Protein AF-A0A8H6G1Y8-F1 (afdb_monomer)

Foldseek 3Di:
DVVVVVVVVVVLVPPDPPLPPPDDPVSVVVVVVVVVVVVVVVVVVVVVVVVVVVVPPDDDDPVVVVVVVVVVVVVVVVVVVVVVVVVVVVVCCVPVVLQCCCPPVVVNHDPVSVSCVVVVVSVVVVVVVVVVVVVVVVVVVVVVVVVVVVVVVVVVVVVVVVVVVVVVVVVVVVVVVVCCPPPVNVVVVVVVVVVVVVVVVVVVVVLCVLLCCCVVVPPPLVPDPVSVVSNDPPPPPPD

Secondary structure (DSSP, 8-state):
-HHHHHHHHHHHHHS-TT-S-PPPHHHHHHHHHHHHHHHHHHHHHHHHHHHHGGGG-----HHHHHHHHHHHHHHHHHHHHHHHHHHHHHHHHHHHHHHHHHHH-TTSS-HHHHHHHHHHHHHHHHHHHHHHHHHHHHHHHHHHHHHHHHHHHHHHHHHHHHHHHHHHHHHHHHHHHHHHH-HHHHHHHHHHHHHHHHHHHHHHHHHHHHHHHHHHTT--TTT-HHHHHHHS-------

Mean predicted aligned error: 17.63 Å

InterPro domains:
  IPR008426 Centromere protein H, C-terminal [PF05837] (29-235)
  IPR040034 Centromere protein H [PTHR48122] (21-237)

Radius of gyration: 49.61 Å; Cα contacts (8 Å, |Δi|>4): 52; chains: 1; bounding box: 76×74×122 Å

Sequence (239 aa):
MSSSTDIAFADLASHRSGDAIPFYETEGQILELWDQLNELRLEQALLEAETTVPLMQQPLTDEEMDSQVTIAEKECLEARATYLLKQSVVEDVLIVDPVLKAVHSGLNATPTERALHPLIDRRDTLEIAHTNLSSTLQTLLKEAAMLSADSIRAMEKNRALTATLLVLAEKVQAQRDEIIMDPRFSAQLDGLRIDAATARQRWRIMKSVVAAVIAGSGVDWARDDTLRDLVLDDENEAD

Structure (mmCIF, N/CA/C/O backbone):
data_AF-A0A8H6G1Y8-F1
#
_entry.id   AF-A0A8H6G1Y8-F1
#
loop_
_atom_site.group_PDB
_atom_site.id
_atom_site.type_symbol
_atom_site.label_atom_id
_atom_site.label_alt_id
_atom_site.label_comp_id
_atom_site.label_asym_id
_atom_site.label_entity_id
_atom_site.label_seq_id
_atom_site.pdbx_PDB_ins_code
_atom_site.Cartn_x
_atom_site.Cartn_y
_atom_site.Cartn_z
_atom_site.occupancy
_atom_site.B_iso_or_equiv
_atom_site.auth_seq_id
_atom_site.auth_comp_id
_atom_site.auth_asym_id
_atom_site.auth_atom_id
_atom_site.pdbx_PDB_model_num
ATOM 1 N N . MET A 1 1 ? 4.673 -22.027 -5.097 1.00 44.53 1 MET A N 1
ATOM 2 C CA . MET A 1 1 ? 4.189 -21.943 -3.699 1.00 44.53 1 MET A CA 1
ATOM 3 C C . MET A 1 1 ? 3.096 -20.886 -3.516 1.00 44.53 1 MET A C 1
ATOM 5 O O . MET A 1 1 ? 2.290 -21.070 -2.621 1.00 44.53 1 MET A O 1
ATOM 9 N N . SER A 1 2 ? 2.981 -19.867 -4.382 1.00 45.84 2 SER A N 1
ATOM 10 C CA . SER A 1 2 ? 1.953 -18.810 -4.275 1.00 45.84 2 SER A CA 1
ATOM 11 C C . SER A 1 2 ? 0.496 -19.255 -4.481 1.00 45.84 2 SER A C 1
ATOM 13 O O . SER A 1 2 ? -0.407 -18.650 -3.925 1.00 45.84 2 SER A O 1
ATOM 15 N N . SER A 1 3 ? 0.231 -20.345 -5.211 1.00 49.91 3 SER A N 1
ATOM 16 C CA . SER A 1 3 ? -1.155 -20.763 -5.488 1.00 49.91 3 SER A CA 1
ATOM 17 C C . SER A 1 3 ? -1.889 -21.333 -4.270 1.00 49.91 3 SER A C 1
ATOM 19 O O . SER A 1 3 ? -3.111 -21.321 -4.240 1.00 49.91 3 SER A O 1
ATOM 21 N N . SER A 1 4 ? -1.170 -21.853 -3.269 1.00 47.72 4 SER A N 1
ATOM 22 C CA . SER A 1 4 ? -1.796 -22.475 -2.094 1.00 47.72 4 SER A CA 1
ATOM 23 C C . SER A 1 4 ? -2.197 -21.446 -1.034 1.00 47.72 4 SER A C 1
ATOM 25 O O . SER A 1 4 ? -3.148 -21.679 -0.295 1.00 47.72 4 SER A O 1
ATOM 27 N N . THR A 1 5 ? -1.494 -20.311 -0.968 1.00 54.28 5 THR A N 1
ATOM 28 C CA . THR A 1 5 ? -1.815 -19.190 -0.071 1.00 54.28 5 THR A CA 1
ATOM 29 C C . THR A 1 5 ? -2.967 -18.349 -0.612 1.00 54.28 5 THR A C 1
ATOM 31 O O . THR A 1 5 ? -3.812 -17.919 0.166 1.00 54.28 5 THR A O 1
ATOM 34 N N . ASP A 1 6 ? -3.060 -18.193 -1.937 1.00 54.78 6 ASP A N 1
ATOM 35 C CA . ASP A 1 6 ? -4.157 -17.455 -2.578 1.00 54.78 6 ASP A CA 1
ATOM 36 C C . ASP A 1 6 ? -5.512 -18.163 -2.413 1.00 54.78 6 ASP A C 1
ATOM 38 O O . ASP A 1 6 ? -6.528 -17.510 -2.187 1.00 54.78 6 ASP A O 1
ATOM 42 N N . ILE A 1 7 ? -5.532 -19.503 -2.452 1.00 56.12 7 ILE A N 1
ATOM 43 C CA . ILE A 1 7 ? -6.753 -20.297 -2.222 1.00 56.12 7 ILE A CA 1
ATOM 44 C C . ILE A 1 7 ? -7.188 -20.214 -0.750 1.00 56.12 7 ILE A C 1
ATOM 46 O O . ILE A 1 7 ? -8.375 -20.056 -0.482 1.00 56.12 7 ILE A O 1
ATOM 50 N N . ALA A 1 8 ? -6.245 -20.244 0.200 1.00 62.28 8 ALA A N 1
ATOM 51 C CA . ALA A 1 8 ? -6.544 -20.091 1.627 1.00 62.28 8 ALA A CA 1
ATOM 52 C C . ALA A 1 8 ? -7.075 -18.686 1.966 1.00 62.28 8 ALA A C 1
ATOM 54 O O . ALA A 1 8 ? -7.990 -18.547 2.775 1.00 62.28 8 ALA A O 1
ATOM 55 N N . PHE A 1 9 ? -6.544 -17.643 1.319 1.00 62.38 9 PHE A N 1
ATOM 56 C CA . PHE A 1 9 ? -7.019 -16.271 1.494 1.00 62.38 9 PHE A CA 1
ATOM 57 C C . PHE A 1 9 ? -8.407 -16.055 0.878 1.00 62.38 9 PHE A C 1
ATOM 59 O O . PHE A 1 9 ? -9.264 -15.431 1.499 1.00 62.38 9 PHE A O 1
ATOM 66 N N . ALA A 1 10 ? -8.658 -16.604 -0.315 1.00 65.06 10 ALA A N 1
ATOM 67 C CA . ALA A 1 10 ? -9.977 -16.562 -0.941 1.00 65.06 10 ALA A CA 1
ATOM 68 C C . ALA A 1 10 ? -11.034 -17.289 -0.094 1.00 65.06 10 ALA A C 1
ATOM 70 O O . ALA A 1 10 ? -12.153 -16.797 0.031 1.00 65.06 10 ALA A O 1
ATOM 71 N N . ASP A 1 11 ? -10.673 -18.407 0.541 1.00 65.31 11 ASP A N 1
ATOM 72 C CA . ASP A 1 11 ? -11.555 -19.151 1.444 1.00 65.31 11 ASP A CA 1
ATOM 73 C C . ASP A 1 11 ? -11.854 -18.352 2.734 1.00 65.31 11 ASP A C 1
ATOM 75 O O . ASP A 1 11 ? -13.021 -18.140 3.075 1.00 65.31 11 ASP A O 1
ATOM 79 N N . LEU A 1 12 ? -10.825 -17.754 3.358 1.00 62.12 12 LEU A N 1
ATOM 80 C CA . LEU A 1 12 ? -10.947 -16.828 4.502 1.00 62.12 12 LEU A CA 1
ATOM 81 C C . LEU A 1 12 ? -11.767 -15.567 4.182 1.00 62.12 12 LEU A C 1
ATOM 83 O O . LEU A 1 12 ? -12.474 -15.049 5.049 1.00 62.12 12 LEU A O 1
ATOM 87 N N . ALA A 1 13 ? -11.691 -15.056 2.953 1.00 61.81 13 ALA A N 1
ATOM 88 C CA . ALA A 1 13 ? -12.473 -13.910 2.491 1.00 61.81 13 ALA A CA 1
ATOM 89 C C . ALA A 1 13 ? -13.919 -14.291 2.115 1.00 61.81 13 ALA A C 1
ATOM 91 O O . ALA A 1 13 ? -14.817 -13.454 2.195 1.00 61.81 13 ALA A O 1
ATOM 92 N N . SER A 1 14 ? -14.161 -15.551 1.736 1.00 62.41 14 SER A N 1
ATOM 93 C CA . SER A 1 14 ? -15.467 -16.039 1.271 1.00 62.41 14 SER A CA 1
ATOM 94 C C . SER A 1 14 ? -16.481 -16.316 2.386 1.00 62.41 14 SER A C 1
ATOM 96 O O . SER A 1 14 ? -17.680 -16.398 2.104 1.00 62.41 14 SER A O 1
ATOM 98 N N . HIS A 1 15 ? -16.042 -16.418 3.648 1.00 56.69 15 HIS A N 1
ATOM 99 C CA . HIS A 1 15 ? -16.942 -16.531 4.799 1.00 56.69 15 HIS A CA 1
ATOM 100 C C . HIS A 1 15 ? -17.699 -15.206 4.971 1.00 56.69 15 HIS A C 1
ATOM 102 O O . HIS A 1 15 ? -17.222 -14.259 5.605 1.00 56.69 15 HIS A O 1
ATOM 108 N N . ARG A 1 16 ? -18.860 -15.136 4.308 1.00 51.03 16 ARG A N 1
ATOM 109 C CA . ARG A 1 16 ? -19.822 -14.029 4.310 1.00 51.03 16 ARG A CA 1
ATOM 110 C C . ARG A 1 16 ? -20.017 -13.503 5.731 1.00 51.03 16 ARG A C 1
ATOM 112 O O . ARG A 1 16 ? -20.077 -14.271 6.683 1.00 51.03 16 ARG A O 1
ATOM 119 N N . SER A 1 17 ? -20.241 -12.203 5.838 1.00 51.09 17 SER A N 1
ATOM 120 C CA . SER A 1 17 ? -20.704 -11.436 7.005 1.00 51.09 17 SER A CA 1
ATOM 121 C C . SER A 1 17 ? -22.024 -11.927 7.651 1.00 51.09 17 SER A C 1
ATOM 123 O O . SER A 1 17 ? -22.671 -11.178 8.372 1.00 51.09 17 SER A O 1
ATOM 125 N N . GLY A 1 18 ? -22.440 -13.171 7.390 1.00 46.91 18 GLY A N 1
ATOM 126 C CA . GLY A 1 18 ? -23.559 -13.865 8.026 1.00 46.91 18 GLY A CA 1
ATOM 127 C C . GLY A 1 18 ? -23.196 -14.607 9.319 1.00 46.91 18 GLY A C 1
ATOM 128 O O . GLY A 1 18 ? -24.112 -15.015 10.017 1.00 46.91 18 GLY A O 1
ATOM 129 N N . ASP A 1 19 ? -21.908 -14.716 9.668 1.00 49.69 19 ASP A N 1
ATOM 130 C CA . ASP A 1 19 ? -21.441 -15.136 11.008 1.00 49.69 19 ASP A CA 1
ATOM 131 C C . ASP A 1 19 ? -21.348 -13.946 11.985 1.00 49.69 19 ASP A C 1
ATOM 133 O O . ASP A 1 19 ? -20.648 -13.994 12.998 1.00 49.69 19 ASP A O 1
ATOM 137 N N . ALA A 1 20 ? -22.035 -12.839 11.680 1.00 56.59 20 ALA A N 1
ATOM 138 C CA . ALA A 1 20 ? -22.295 -11.812 12.675 1.00 56.59 20 ALA A CA 1
ATOM 139 C C . ALA A 1 20 ? -23.052 -12.486 13.817 1.00 56.59 20 ALA A C 1
ATOM 141 O O . ALA A 1 20 ? -24.130 -13.033 13.586 1.00 56.59 20 ALA A O 1
ATOM 142 N N . ILE A 1 21 ? -22.472 -12.485 15.019 1.00 61.06 21 ILE A N 1
ATOM 143 C CA . ILE A 1 21 ? -23.158 -12.944 16.225 1.00 61.06 21 ILE A CA 1
ATOM 144 C C . ILE A 1 21 ? -24.488 -12.183 16.249 1.00 61.06 21 ILE A C 1
ATOM 146 O O . ILE A 1 21 ? -24.459 -10.953 16.347 1.00 61.06 21 ILE A O 1
ATOM 150 N N . PRO A 1 22 ? -25.636 -12.853 16.047 1.00 67.19 22 PRO A N 1
ATOM 151 C CA . PRO A 1 22 ? -26.900 -12.150 16.019 1.00 67.19 22 PRO A CA 1
ATOM 152 C C . PRO A 1 22 ? -27.101 -11.582 17.417 1.00 67.19 22 PRO A C 1
ATOM 154 O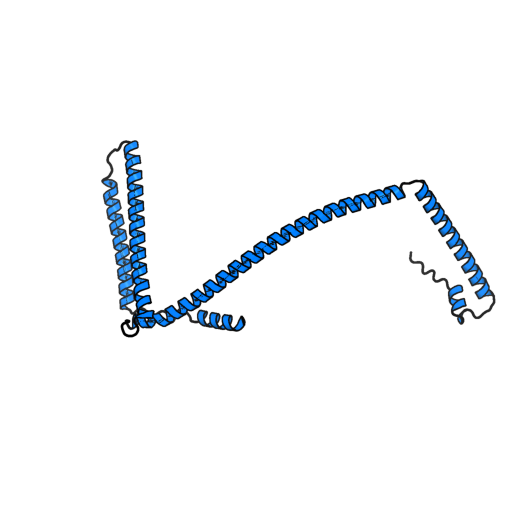 O . PRO A 1 22 ? -27.163 -12.343 18.385 1.00 67.19 22 PRO A O 1
ATOM 157 N N . PHE A 1 23 ? -27.147 -10.253 17.515 1.00 63.56 23 PHE A N 1
ATOM 158 C CA . PHE A 1 23 ? -27.472 -9.591 18.768 1.00 63.56 23 PHE A CA 1
ATOM 159 C C . PHE A 1 23 ? -28.789 -10.153 19.276 1.00 63.56 23 PHE A C 1
ATOM 161 O O . PHE A 1 23 ? -29.754 -10.316 18.518 1.00 63.56 23 PHE A O 1
ATOM 168 N N . TYR A 1 24 ? -28.828 -10.468 20.562 1.00 79.88 24 TYR A N 1
ATOM 169 C CA . TYR A 1 24 ? -30.090 -10.831 21.175 1.00 79.88 24 TYR A CA 1
ATOM 170 C C . TYR A 1 24 ? -31.024 -9.608 21.152 1.00 79.88 24 TYR A C 1
ATOM 172 O O . TYR A 1 24 ? -30.571 -8.464 21.179 1.00 79.88 24 TYR A O 1
ATOM 180 N N . GLU A 1 25 ? -32.340 -9.822 21.096 1.00 83.44 25 GLU A N 1
ATOM 181 C CA . GLU A 1 25 ? -33.322 -8.736 20.941 1.00 83.44 25 GLU A CA 1
ATOM 182 C C . GLU A 1 25 ? -33.176 -7.655 22.029 1.00 83.44 25 GLU A C 1
ATOM 184 O O . GLU A 1 25 ? -33.337 -6.466 21.760 1.00 83.44 25 GLU A O 1
ATOM 189 N N . THR A 1 26 ? -32.763 -8.041 23.241 1.00 85.88 26 THR A N 1
ATOM 190 C CA . THR A 1 26 ? -32.499 -7.078 24.318 1.00 85.88 26 THR A CA 1
ATOM 191 C C . THR A 1 26 ? -31.197 -6.303 24.132 1.00 85.88 26 THR A C 1
ATOM 193 O O . THR A 1 26 ? -31.114 -5.171 24.586 1.00 85.88 26 THR A O 1
ATOM 196 N N . GLU A 1 27 ? -30.172 -6.876 23.497 1.00 83.19 27 GLU A N 1
ATOM 197 C CA . GLU A 1 27 ? -28.923 -6.157 23.200 1.00 83.19 27 GLU A CA 1
ATOM 198 C C . GLU A 1 27 ? -29.177 -5.061 22.164 1.00 83.19 27 GLU A C 1
ATOM 200 O O . GLU A 1 27 ? -28.715 -3.937 22.343 1.00 83.19 27 GLU A O 1
ATOM 205 N N . GLY A 1 28 ? -29.997 -5.352 21.148 1.00 85.50 28 GLY A N 1
ATOM 206 C CA . GLY A 1 28 ? -30.456 -4.345 20.190 1.00 85.50 28 GLY A CA 1
ATOM 207 C C . GLY A 1 28 ? -31.200 -3.193 20.871 1.00 85.50 28 GLY A C 1
ATOM 208 O O . GLY A 1 28 ? -30.886 -2.032 20.627 1.00 85.50 28 GLY A O 1
ATOM 209 N N . GLN A 1 29 ? -32.114 -3.506 21.795 1.00 92.31 29 GLN A N 1
ATOM 210 C CA . GLN A 1 29 ? -32.829 -2.489 22.578 1.00 92.31 29 GLN A CA 1
ATOM 211 C C . GLN A 1 29 ? -31.893 -1.659 23.471 1.00 92.31 29 GLN A C 1
ATOM 213 O O . GLN A 1 29 ? -32.087 -0.456 23.613 1.00 92.31 29 GLN A O 1
ATOM 218 N N . ILE A 1 30 ? -30.872 -2.275 24.077 1.00 91.75 30 ILE A N 1
ATOM 219 C CA . ILE A 1 30 ? -29.886 -1.557 24.900 1.00 91.75 30 ILE A CA 1
ATOM 220 C C . ILE A 1 30 ? -29.086 -0.567 24.050 1.00 91.75 30 ILE A C 1
ATOM 222 O O . ILE A 1 30 ? -28.844 0.552 24.500 1.00 91.75 30 ILE A O 1
ATOM 226 N N . LEU A 1 31 ? -28.690 -0.958 22.837 1.00 87.81 31 LEU A N 1
ATOM 227 C CA . LEU A 1 31 ? -27.970 -0.080 21.915 1.00 87.81 31 LEU A CA 1
ATOM 228 C C . LEU A 1 31 ? -28.845 1.088 21.454 1.00 87.81 31 LEU A C 1
ATOM 230 O O . LEU A 1 31 ? -28.404 2.230 21.511 1.00 87.81 31 LEU A O 1
ATOM 234 N N . GLU A 1 32 ? -30.105 0.827 21.108 1.00 93.62 32 GLU A N 1
ATOM 235 C CA . GLU A 1 32 ? -31.050 1.882 20.730 1.00 93.62 32 GLU A CA 1
ATOM 236 C C . GLU A 1 32 ? -31.284 2.879 21.879 1.00 93.62 32 GLU A C 1
ATOM 238 O O . GLU A 1 32 ? -31.265 4.092 21.675 1.00 93.62 32 GLU A O 1
ATOM 243 N N . LEU A 1 33 ? -31.430 2.388 23.115 1.00 94.94 33 LEU A N 1
ATOM 244 C CA . LEU A 1 33 ? -31.527 3.245 24.300 1.00 94.94 33 LEU A CA 1
ATOM 245 C C . LEU A 1 33 ? -30.242 4.044 24.551 1.00 94.94 33 LEU A C 1
ATOM 247 O O . LEU A 1 33 ? -30.311 5.172 25.036 1.00 94.94 33 LEU A O 1
ATOM 251 N N . TRP A 1 34 ? -29.072 3.478 24.249 1.00 91.00 34 TRP A N 1
ATOM 252 C CA . TRP A 1 34 ? -27.792 4.177 24.369 1.00 91.00 34 TRP A CA 1
ATOM 253 C C . TRP A 1 34 ? -27.667 5.308 23.341 1.00 91.00 34 TRP A C 1
ATOM 255 O O . TRP A 1 34 ? -27.254 6.410 23.708 1.00 91.00 34 TRP A O 1
ATOM 265 N N . ASP A 1 35 ? -28.095 5.072 22.099 1.00 91.81 35 ASP A N 1
ATOM 266 C CA . ASP A 1 35 ? -28.144 6.091 21.046 1.00 91.81 35 ASP A CA 1
ATOM 267 C C . ASP A 1 35 ? -29.089 7.236 21.433 1.00 91.81 35 ASP A C 1
ATOM 269 O O . ASP A 1 35 ? -28.680 8.399 21.438 1.00 91.81 35 ASP A O 1
ATOM 273 N N . GLN A 1 36 ? -30.310 6.909 21.875 1.00 95.62 36 GLN A N 1
ATOM 274 C CA . GLN A 1 36 ? -31.282 7.895 22.368 1.00 95.62 36 GLN A CA 1
ATOM 275 C C . GLN A 1 36 ? -30.733 8.702 23.552 1.00 95.62 36 GLN A C 1
ATOM 277 O O . GLN A 1 36 ? -30.922 9.913 23.648 1.00 95.62 36 GLN A O 1
ATOM 282 N N . LEU A 1 37 ? -30.025 8.048 24.472 1.00 95.06 37 LEU A N 1
ATOM 283 C CA . LEU A 1 37 ? -29.442 8.710 25.633 1.00 95.06 37 LEU A CA 1
ATOM 284 C C . LEU A 1 37 ? -28.315 9.673 25.238 1.00 95.06 37 LEU A C 1
ATOM 286 O O . LEU A 1 37 ? -28.169 10.734 25.851 1.00 95.06 37 LEU A O 1
ATOM 290 N N . ASN A 1 38 ? -27.520 9.331 24.227 1.00 86.25 38 ASN A N 1
ATOM 291 C CA . ASN A 1 38 ? -26.501 10.232 23.699 1.00 86.25 38 ASN A CA 1
ATOM 292 C C . ASN A 1 38 ? -27.104 11.416 22.944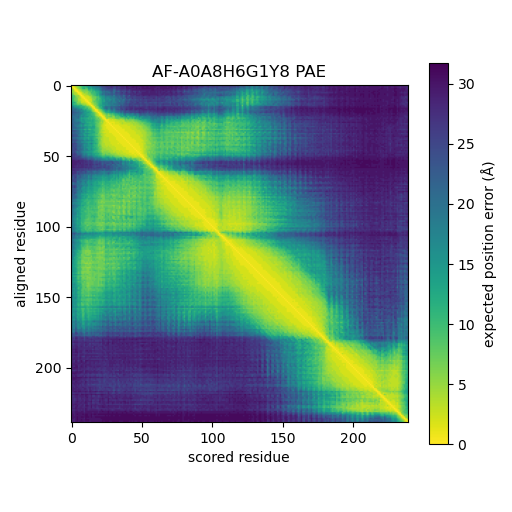 1.00 86.25 38 ASN A C 1
ATOM 294 O O . ASN A 1 38 ? -26.603 12.530 23.096 1.00 86.25 38 ASN A O 1
ATOM 298 N N . GLU A 1 39 ? -28.184 11.203 22.195 1.00 92.69 39 GLU A N 1
ATOM 299 C CA . GLU A 1 39 ? -28.934 12.279 21.544 1.00 92.69 39 GLU A CA 1
ATOM 300 C C . GLU A 1 39 ? -29.494 13.261 22.581 1.00 92.69 39 GLU A C 1
ATOM 302 O O . GLU A 1 39 ? -29.217 14.456 22.508 1.00 92.69 39 GLU A O 1
ATOM 307 N N . LEU A 1 40 ? -30.142 12.763 23.637 1.00 95.06 40 LEU A N 1
ATOM 308 C CA . LEU A 1 40 ? -30.641 13.603 24.733 1.00 95.06 40 LEU A CA 1
ATOM 309 C C . LEU A 1 40 ? -29.524 14.378 25.447 1.00 95.06 40 LEU A C 1
ATOM 311 O O . LEU A 1 40 ? -29.709 15.532 25.831 1.00 95.06 40 LEU A O 1
ATOM 315 N N . ARG A 1 41 ? -28.344 13.771 25.628 1.00 91.81 41 ARG A N 1
ATOM 316 C CA . ARG A 1 41 ? -27.176 14.473 26.189 1.00 91.81 41 ARG A CA 1
ATOM 317 C C . ARG A 1 41 ? -26.688 15.593 25.276 1.00 91.81 41 ARG A C 1
ATOM 319 O O . ARG A 1 41 ? -26.275 16.636 25.781 1.00 91.81 41 ARG A O 1
ATOM 326 N N . LEU A 1 42 ? -26.719 15.384 23.961 1.00 88.44 42 LEU A N 1
ATOM 327 C CA . LEU A 1 42 ? -26.373 16.413 22.986 1.00 88.44 42 LEU A CA 1
ATOM 328 C C . LEU A 1 42 ? -27.389 17.559 23.024 1.00 88.44 42 LEU A C 1
ATOM 330 O O . LEU A 1 42 ? -26.987 18.718 23.083 1.00 88.44 42 LEU A O 1
ATOM 334 N N . GLU A 1 43 ? -28.685 17.246 23.049 1.00 91.81 43 GLU A N 1
ATOM 335 C CA . GLU A 1 43 ? -29.753 18.243 23.171 1.00 91.81 43 GLU A CA 1
ATOM 336 C C . GLU A 1 43 ? -29.614 19.065 24.455 1.00 91.81 43 GLU A C 1
ATOM 338 O O . GLU A 1 43 ? -29.681 20.294 24.416 1.00 91.81 43 GLU A O 1
ATOM 343 N N . GLN A 1 44 ? -29.348 18.409 25.588 1.00 92.69 44 GLN A N 1
ATOM 344 C CA . GLN A 1 44 ? -29.107 19.097 26.852 1.00 92.69 44 GLN A CA 1
ATOM 345 C C . GLN A 1 44 ? -27.899 20.039 26.755 1.00 92.69 44 GLN A C 1
ATOM 347 O O . GLN A 1 44 ? -27.999 21.198 27.154 1.00 92.69 44 GLN A O 1
ATOM 352 N N . ALA A 1 45 ? -26.782 19.575 26.189 1.00 85.88 45 ALA A N 1
ATOM 353 C CA . ALA A 1 45 ? -25.590 20.400 26.016 1.00 85.88 45 ALA A CA 1
ATOM 354 C C . ALA A 1 45 ? -25.842 21.610 25.096 1.00 85.88 45 ALA A C 1
ATOM 356 O O . ALA A 1 45 ? -25.331 22.699 25.355 1.00 85.88 45 ALA A O 1
ATOM 357 N N . LEU A 1 46 ? -26.655 21.449 24.046 1.00 87.12 46 LEU A N 1
ATOM 358 C CA . LEU A 1 46 ? -27.053 22.548 23.162 1.00 87.12 46 LEU A CA 1
ATOM 359 C C . LEU A 1 46 ? -27.930 23.579 23.884 1.00 87.12 46 LEU A C 1
ATOM 361 O O . LEU A 1 46 ? -27.690 24.776 23.743 1.00 87.12 46 LEU A O 1
ATOM 365 N N . LEU A 1 47 ? -28.894 23.138 24.698 1.00 88.12 47 LEU A N 1
ATOM 366 C CA . LEU A 1 47 ? -29.735 24.031 25.504 1.00 88.12 47 LEU A CA 1
ATOM 367 C C . LEU A 1 47 ? -28.926 24.769 26.584 1.00 88.12 47 LEU A C 1
ATOM 369 O O . LEU A 1 47 ? -29.150 25.954 26.842 1.00 88.12 47 LEU A O 1
ATOM 373 N N . GLU A 1 48 ? -27.956 24.099 27.207 1.00 87.31 48 GLU A N 1
ATOM 374 C CA . GLU A 1 48 ? -27.017 24.720 28.149 1.00 87.31 48 GLU A CA 1
ATOM 375 C C . GLU A 1 48 ? -26.136 25.771 27.451 1.00 87.31 48 GLU A C 1
ATOM 377 O O . GLU A 1 48 ? -25.928 26.865 27.979 1.00 87.31 48 GLU A O 1
ATOM 382 N N . ALA A 1 49 ? -25.681 25.507 26.224 1.00 81.12 49 ALA A N 1
ATOM 383 C CA . ALA A 1 49 ? -24.957 26.492 25.424 1.00 81.12 49 ALA A CA 1
ATOM 384 C C . ALA A 1 49 ? -25.849 27.691 25.045 1.00 81.12 49 ALA A C 1
ATOM 386 O O . ALA A 1 49 ? -25.456 28.844 25.215 1.00 81.12 49 ALA A O 1
ATOM 387 N N . G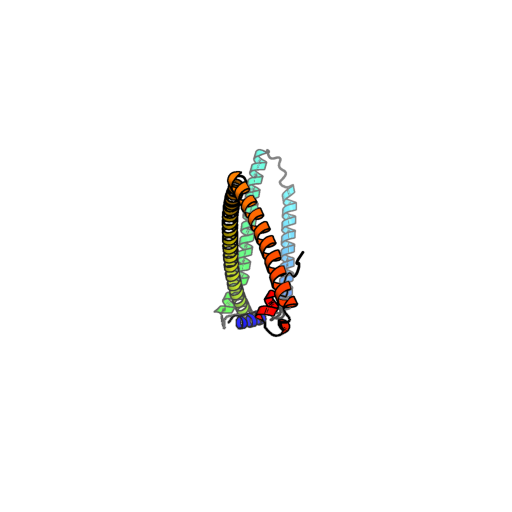LU A 1 50 ? -27.081 27.448 24.592 1.00 81.75 50 GLU A N 1
ATOM 388 C CA . GLU A 1 50 ? -28.019 28.507 24.200 1.00 81.75 50 GLU A CA 1
ATOM 389 C C . GLU A 1 50 ? -28.427 29.398 25.384 1.00 81.75 50 GLU A C 1
ATOM 391 O O . GLU A 1 50 ? -28.594 30.606 25.226 1.00 81.75 50 GLU A O 1
ATOM 396 N N . THR A 1 51 ? -28.537 28.833 26.588 1.00 79.19 51 THR A N 1
ATOM 397 C CA . THR A 1 51 ? -28.868 29.581 27.814 1.00 79.19 51 THR A CA 1
ATOM 398 C C . THR A 1 51 ? -27.681 30.354 28.401 1.00 79.19 51 THR A C 1
ATOM 400 O O . THR A 1 51 ? -27.889 31.379 29.053 1.00 79.19 51 THR A O 1
ATOM 403 N N . THR A 1 52 ? -26.440 29.926 28.149 1.00 70.06 52 THR A N 1
ATOM 404 C CA . THR A 1 52 ? -25.223 30.589 28.655 1.00 70.06 52 THR A CA 1
ATOM 405 C C . THR A 1 52 ? -24.746 31.747 27.772 1.00 70.06 52 THR A C 1
ATOM 407 O O . THR A 1 52 ? -24.338 32.781 28.305 1.00 70.06 52 THR A O 1
ATOM 410 N N . VAL A 1 53 ? -24.880 31.649 26.444 1.00 64.31 53 VAL A N 1
ATOM 411 C CA . VAL A 1 53 ? -24.530 32.714 25.475 1.00 64.31 53 VAL A CA 1
ATOM 412 C C . VAL A 1 53 ? -25.156 34.092 25.785 1.00 64.31 53 VAL A C 1
ATOM 414 O O . VAL A 1 53 ? -24.430 35.090 25.754 1.00 64.31 53 VAL A O 1
ATOM 417 N N . PRO A 1 54 ? -26.456 34.224 26.121 1.00 58.94 54 PRO A N 1
ATOM 418 C CA . PRO A 1 54 ? -27.052 35.524 26.437 1.00 58.94 54 PRO A CA 1
ATOM 419 C C . PRO A 1 54 ? -26.621 36.087 27.803 1.00 58.94 54 PRO A C 1
ATOM 421 O O . PRO A 1 54 ? -26.777 37.285 28.031 1.00 58.94 54 PRO A O 1
ATOM 424 N N . LEU A 1 55 ? -26.051 35.275 28.705 1.00 56.38 55 LEU A N 1
ATOM 425 C CA . LEU A 1 55 ? -25.595 35.724 30.028 1.00 56.38 55 LEU A CA 1
ATOM 426 C C . LEU A 1 55 ? -24.200 36.382 30.004 1.00 56.38 55 LEU A C 1
ATOM 428 O O . LEU A 1 55 ? -23.833 37.060 30.963 1.00 56.38 55 LEU A O 1
ATOM 432 N N . MET A 1 56 ? -23.430 36.201 28.923 1.00 58.94 56 MET A N 1
ATOM 433 C CA . MET A 1 56 ? -22.043 36.683 28.786 1.00 58.94 56 MET A CA 1
ATOM 434 C C . MET A 1 56 ? -21.917 38.064 28.113 1.00 58.94 56 MET A C 1
ATOM 436 O O . MET A 1 56 ? -20.811 38.524 27.844 1.00 58.94 56 MET A O 1
ATOM 440 N N . GLN A 1 57 ? -23.029 38.762 27.860 1.00 58.91 57 GLN A N 1
ATOM 441 C CA . GLN A 1 57 ? -23.043 40.102 27.257 1.00 58.91 57 GLN A CA 1
ATOM 442 C C . GLN A 1 57 ? -22.681 41.196 28.281 1.00 58.91 57 GLN A C 1
ATOM 444 O O . GLN A 1 57 ? -23.505 42.039 28.635 1.00 58.91 57 GLN A O 1
ATOM 449 N N . GLN A 1 58 ? -21.443 41.193 28.778 1.00 63.03 58 GLN A N 1
ATOM 450 C CA . GLN A 1 58 ? -20.852 42.365 29.429 1.00 63.03 58 GLN A CA 1
ATOM 451 C C . GLN A 1 58 ? -19.988 43.126 28.410 1.00 63.03 58 GLN A C 1
ATOM 453 O O . GLN A 1 58 ? -19.259 42.488 27.651 1.00 63.03 58 GLN A O 1
ATOM 458 N N . PRO A 1 59 ? -20.059 44.470 28.348 1.00 60.62 59 PRO A N 1
ATOM 459 C CA . PRO A 1 59 ? -19.214 45.250 27.451 1.00 60.62 59 PRO A CA 1
ATOM 460 C C . PRO A 1 59 ? -17.765 45.215 27.959 1.00 60.62 59 PRO A C 1
ATOM 462 O O . PRO A 1 59 ? -17.398 45.972 28.855 1.00 60.62 59 PRO A O 1
ATOM 465 N N . LEU A 1 60 ? -16.970 44.300 27.409 1.00 66.38 60 LEU A N 1
ATOM 466 C CA . LEU A 1 60 ? -15.527 44.199 27.622 1.00 66.38 60 LEU A CA 1
ATOM 467 C C . LEU A 1 60 ? -14.786 45.128 26.658 1.00 66.38 60 LEU A C 1
ATOM 469 O O . LEU A 1 60 ? -15.273 45.429 25.567 1.00 66.38 60 LEU A O 1
ATOM 473 N N . THR A 1 61 ? -13.602 45.575 27.064 1.00 76.62 61 THR A N 1
ATOM 474 C CA . THR A 1 61 ? -12.679 46.318 26.196 1.00 76.62 61 THR A CA 1
ATOM 475 C C . THR A 1 61 ? -12.085 45.373 25.136 1.00 76.62 61 THR A C 1
ATOM 477 O O . THR A 1 61 ? -11.903 44.195 25.431 1.00 76.62 61 THR A O 1
ATOM 480 N N . ASP A 1 62 ? -11.741 45.852 23.932 1.00 76.75 62 ASP A N 1
ATOM 481 C CA . ASP A 1 62 ? -11.243 44.994 22.830 1.00 76.75 62 ASP A CA 1
ATOM 482 C C . ASP A 1 62 ? -10.037 44.113 23.240 1.00 76.75 62 ASP A C 1
ATOM 484 O O . ASP A 1 62 ? -9.986 42.932 22.909 1.00 76.75 62 ASP A O 1
ATOM 488 N N . GLU A 1 63 ? -9.108 44.638 24.050 1.00 79.12 63 GLU A N 1
ATOM 489 C CA . GLU A 1 63 ? -7.958 43.868 24.567 1.00 79.12 63 GLU A CA 1
ATOM 490 C C . GLU A 1 63 ? -8.362 42.776 25.577 1.00 79.12 63 GLU A C 1
ATOM 492 O O . GLU A 1 63 ? -7.768 41.696 25.624 1.00 79.12 63 GLU A O 1
ATOM 497 N N . GLU A 1 64 ? -9.388 43.032 26.391 1.00 79.94 64 GLU A N 1
ATOM 498 C CA . GLU A 1 64 ? -9.909 42.061 27.358 1.00 79.94 64 GLU A CA 1
ATOM 499 C C . GLU A 1 64 ? -10.715 40.971 26.643 1.00 79.94 64 GLU A C 1
ATOM 501 O O . GLU A 1 64 ? -10.616 39.801 27.016 1.00 79.94 64 GLU A O 1
ATOM 506 N N . MET A 1 65 ? -11.437 41.337 25.579 1.00 78.31 65 MET A N 1
ATOM 507 C CA . MET A 1 65 ? -12.147 40.419 24.690 1.00 78.31 65 MET A CA 1
ATOM 508 C C . MET A 1 65 ? -11.177 39.433 24.033 1.00 78.31 65 MET A C 1
ATOM 510 O O . MET A 1 65 ? -11.366 38.225 24.161 1.00 78.31 65 MET A O 1
ATOM 514 N N . ASP A 1 66 ? -10.098 39.922 23.417 1.00 84.44 66 ASP A N 1
ATOM 515 C CA . ASP A 1 66 ? -9.086 39.065 22.787 1.00 84.44 66 ASP A CA 1
ATOM 516 C C . ASP A 1 66 ? -8.443 38.113 23.808 1.00 84.44 66 ASP A C 1
ATOM 518 O O . ASP A 1 66 ? -8.265 36.919 23.549 1.00 84.44 66 ASP A O 1
ATOM 522 N N . SER A 1 67 ? -8.155 38.605 25.019 1.00 84.94 67 SER A N 1
ATOM 523 C CA . SER A 1 67 ? -7.610 37.764 26.086 1.00 84.94 67 SER A CA 1
ATOM 524 C C . SER A 1 67 ? -8.580 36.649 26.506 1.00 84.94 67 SER A C 1
ATOM 526 O O . SER A 1 67 ? -8.163 35.496 26.628 1.00 84.94 67 SER A O 1
ATOM 528 N N . GLN A 1 68 ? -9.877 36.945 26.644 1.00 83.81 68 GLN A N 1
ATOM 529 C CA . GLN A 1 68 ? -10.893 35.957 27.012 1.00 83.81 68 GLN A CA 1
ATOM 530 C C . GLN A 1 68 ? -11.164 34.957 25.890 1.00 83.81 68 GLN A C 1
ATOM 532 O O . GLN A 1 68 ? -11.318 33.772 26.176 1.00 83.81 68 GLN A O 1
ATOM 537 N N . VAL A 1 69 ? -11.141 35.388 24.625 1.00 85.69 69 VAL A N 1
ATOM 538 C CA . VAL A 1 69 ? -11.250 34.486 23.469 1.00 85.69 69 VAL A CA 1
ATOM 539 C C . VAL A 1 69 ? -10.091 33.493 23.463 1.00 85.69 69 VAL A C 1
ATOM 541 O O . VAL A 1 69 ? -10.327 32.293 23.371 1.00 85.69 69 VAL A O 1
ATOM 544 N N . THR A 1 70 ? -8.848 33.945 23.666 1.00 88.69 70 THR A N 1
ATOM 545 C CA . THR A 1 70 ? -7.695 33.021 23.694 1.00 88.69 70 THR A CA 1
ATOM 546 C C . THR A 1 70 ? -7.734 32.033 24.864 1.00 88.69 70 THR A C 1
ATOM 548 O O . THR A 1 70 ? -7.199 30.928 24.754 1.00 88.69 70 THR A O 1
ATOM 551 N N . ILE A 1 71 ? -8.341 32.410 25.994 1.00 90.56 71 ILE A N 1
ATOM 552 C CA . ILE A 1 71 ? -8.540 31.522 27.148 1.00 90.56 71 ILE A CA 1
ATOM 553 C C . ILE A 1 71 ? -9.652 30.516 26.841 1.00 90.56 71 ILE A C 1
ATOM 555 O O . ILE A 1 71 ? -9.428 29.316 26.977 1.00 90.56 71 ILE A O 1
ATOM 559 N N . ALA A 1 72 ? -10.797 30.979 26.340 1.00 87.81 72 ALA A N 1
ATOM 560 C CA . ALA A 1 72 ? -11.922 30.128 25.966 1.00 87.81 72 ALA A CA 1
ATOM 561 C C . ALA A 1 72 ? -11.556 29.133 24.853 1.00 87.81 72 ALA A C 1
ATOM 563 O O . ALA A 1 72 ? -11.964 27.975 24.896 1.00 87.81 72 ALA A O 1
ATOM 564 N N . GLU A 1 73 ? -10.739 29.540 23.876 1.00 87.25 73 GLU A N 1
ATOM 565 C CA . GLU A 1 73 ? -10.205 28.645 22.847 1.00 87.25 73 GLU A CA 1
ATOM 566 C C . GLU A 1 73 ? -9.351 27.531 23.456 1.00 87.25 73 GLU A C 1
ATOM 568 O O . GLU A 1 73 ? -9.512 26.363 23.097 1.00 87.25 73 GLU A O 1
ATOM 573 N N . LYS A 1 74 ? -8.466 27.864 24.402 1.00 90.62 74 LYS A N 1
ATOM 574 C CA . LYS A 1 74 ? -7.641 26.868 25.100 1.00 90.62 74 LYS A CA 1
ATOM 575 C C . LYS A 1 74 ? -8.495 25.921 25.931 1.00 90.62 74 LYS A C 1
ATOM 577 O O . LYS A 1 74 ? -8.335 24.713 25.800 1.00 90.62 74 LYS A O 1
ATOM 582 N N . GLU A 1 75 ? -9.431 26.447 26.714 1.00 90.56 75 GLU A N 1
ATOM 583 C CA . GLU A 1 75 ? -10.348 25.643 27.5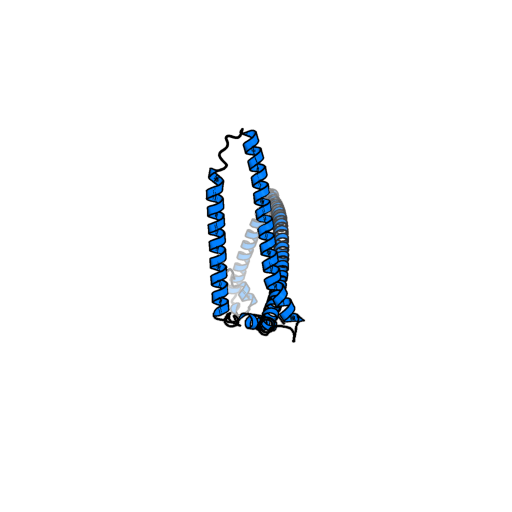27 1.00 90.56 75 GLU A CA 1
ATOM 584 C C . GLU A 1 75 ? -11.218 24.722 26.657 1.00 90.56 75 GLU A C 1
ATOM 586 O O . GLU A 1 75 ? -11.391 23.547 26.975 1.00 90.56 75 GLU A O 1
ATOM 591 N N . CYS A 1 76 ? -11.700 25.207 25.509 1.00 90.06 76 CYS A N 1
ATOM 592 C CA . CYS A 1 76 ? -12.444 24.405 24.538 1.00 90.06 76 CYS A CA 1
ATOM 593 C C . CYS A 1 76 ? -11.581 23.282 23.943 1.00 90.06 76 CYS A C 1
ATOM 595 O O . CYS A 1 76 ? -12.019 22.130 23.858 1.00 90.06 76 CYS A O 1
ATOM 597 N N . LEU A 1 77 ? -10.336 23.582 23.561 1.00 92.88 77 LEU A N 1
ATOM 598 C CA . LEU A 1 77 ? -9.401 22.578 23.054 1.00 92.88 77 LEU A CA 1
ATOM 599 C C . LEU A 1 77 ? -9.046 21.536 24.122 1.00 92.88 77 LEU A C 1
ATOM 601 O O . LEU A 1 77 ? -9.001 20.345 23.810 1.00 92.88 77 LEU A O 1
ATOM 605 N N . GLU A 1 78 ? -8.848 21.948 25.374 1.00 93.75 78 GLU A N 1
ATOM 606 C CA . GLU A 1 78 ? -8.608 21.050 26.509 1.00 93.75 78 GLU A CA 1
ATOM 607 C C . GLU A 1 78 ? -9.828 20.165 26.800 1.00 93.75 78 GLU A C 1
ATOM 609 O O . GLU A 1 78 ? -9.700 18.945 26.944 1.00 93.75 78 GLU A O 1
ATOM 614 N N . ALA A 1 79 ? -11.034 20.735 26.810 1.00 90.88 79 ALA A N 1
ATOM 615 C CA . ALA A 1 79 ? -12.277 19.987 26.968 1.00 90.88 79 ALA A CA 1
ATOM 616 C C . ALA A 1 79 ? -12.468 18.967 25.833 1.00 90.88 79 ALA A C 1
ATOM 618 O O . ALA A 1 79 ? -12.786 17.802 26.079 1.00 90.88 79 ALA A O 1
ATOM 619 N N . ARG A 1 80 ? -12.189 19.358 24.584 1.00 92.25 80 ARG A N 1
ATOM 620 C CA . ARG A 1 80 ? -12.251 18.455 23.429 1.00 92.25 80 ARG A CA 1
ATOM 621 C C . ARG A 1 80 ? -11.225 17.331 23.533 1.00 92.25 80 ARG A C 1
ATOM 623 O O . ARG A 1 80 ? -11.568 16.173 23.304 1.00 92.25 80 ARG A O 1
ATOM 630 N N . ALA A 1 81 ? -9.980 17.650 23.877 1.00 93.19 81 ALA A N 1
ATOM 631 C CA . ALA A 1 81 ? -8.928 16.653 24.032 1.00 93.19 81 ALA A CA 1
ATOM 632 C C . ALA A 1 81 ? -9.262 15.656 25.152 1.00 93.19 81 ALA A C 1
ATOM 634 O O . ALA A 1 81 ? -9.136 14.448 24.961 1.00 93.19 81 ALA A O 1
ATOM 635 N N . THR A 1 82 ? -9.747 16.141 26.300 1.00 93.38 82 THR A N 1
ATOM 636 C CA . THR A 1 82 ? -10.138 15.278 27.425 1.00 93.38 82 THR A CA 1
ATOM 637 C C . THR A 1 82 ? -11.358 14.418 27.109 1.00 93.38 82 THR A C 1
ATOM 639 O O . THR A 1 82 ? -11.392 13.258 27.518 1.00 93.38 82 THR A O 1
ATOM 642 N N . TYR A 1 83 ? -12.335 14.935 26.360 1.00 89.75 83 TYR A N 1
ATOM 643 C CA . TYR A 1 83 ? -13.476 14.155 25.885 1.00 89.75 83 TYR A CA 1
ATOM 644 C C . TYR A 1 83 ? -13.038 13.028 24.944 1.00 89.75 83 TYR A C 1
ATOM 646 O O . TYR A 1 83 ? -13.370 11.870 25.191 1.00 89.75 83 TYR A O 1
ATOM 654 N N . LEU A 1 84 ? -12.233 13.346 23.924 1.00 93.88 84 LEU A N 1
ATOM 655 C CA . LEU A 1 84 ? -11.730 12.353 22.973 1.00 93.88 84 LEU A CA 1
ATOM 656 C C . LEU A 1 84 ? -10.881 11.283 23.664 1.00 93.88 84 LEU A C 1
ATOM 658 O O . LEU A 1 84 ? -11.008 10.104 23.350 1.00 93.88 84 LEU A O 1
ATOM 662 N N . LEU A 1 85 ? -10.061 11.671 24.644 1.00 95.00 85 LEU A N 1
ATOM 663 C CA . LEU A 1 85 ? -9.271 10.723 25.425 1.00 95.00 85 LEU A CA 1
ATOM 664 C C . LEU A 1 85 ? -10.172 9.807 26.259 1.00 95.00 85 LEU A C 1
ATOM 666 O O . LEU A 1 85 ? -9.975 8.597 26.255 1.00 95.00 85 LEU A O 1
ATOM 670 N N . LYS A 1 86 ? -11.191 10.351 26.938 1.00 92.25 86 LYS A N 1
ATOM 671 C CA . LYS A 1 86 ? -12.163 9.535 27.684 1.00 92.25 86 LYS A CA 1
ATOM 672 C C . LYS A 1 86 ? -12.901 8.563 26.768 1.00 92.25 86 LYS A C 1
ATOM 674 O O . LYS A 1 86 ? -13.041 7.402 27.132 1.00 92.25 86 LYS A O 1
ATOM 679 N N . GLN A 1 87 ? -13.349 9.026 25.604 1.00 91.88 87 GLN A N 1
ATOM 680 C CA . GLN A 1 87 ? -14.023 8.187 24.619 1.00 91.88 87 GLN A CA 1
ATOM 681 C C . GLN A 1 87 ? -13.104 7.062 24.131 1.00 91.88 87 GLN A C 1
ATOM 683 O O . GLN A 1 87 ? -13.504 5.905 24.194 1.00 91.88 87 GLN A O 1
ATOM 688 N N . SER A 1 88 ? -11.865 7.388 23.751 1.00 95.12 88 SER A N 1
ATOM 689 C CA . SER A 1 88 ? -10.858 6.404 23.337 1.00 95.12 88 SER A CA 1
ATOM 690 C C . SER A 1 88 ? -10.597 5.370 24.428 1.00 95.12 88 SER A C 1
ATOM 692 O O . SER A 1 88 ? -10.619 4.183 24.152 1.00 95.12 88 SER A O 1
ATOM 694 N N . VAL A 1 89 ? -10.414 5.794 25.684 1.00 95.38 89 VAL A N 1
ATOM 695 C CA . VAL A 1 89 ? -10.171 4.867 26.801 1.00 95.38 89 VAL A CA 1
ATOM 696 C C . VAL A 1 89 ? -11.372 3.952 27.043 1.00 95.38 89 VAL A C 1
ATOM 698 O O . VAL A 1 89 ? -11.192 2.770 27.322 1.00 95.38 89 VAL A O 1
ATOM 701 N N . VAL A 1 90 ? -12.598 4.477 26.955 1.00 92.19 90 VAL A N 1
ATOM 702 C CA . VAL A 1 90 ? -13.811 3.660 27.103 1.00 92.19 90 VAL A CA 1
ATOM 703 C C . VAL A 1 90 ? -13.913 2.641 25.970 1.00 92.19 90 VAL A C 1
ATOM 705 O O . VAL A 1 90 ? -14.167 1.471 26.241 1.00 92.19 90 VAL A O 1
ATOM 708 N N . GLU A 1 91 ? -13.681 3.059 24.728 1.00 90.81 91 GLU A N 1
ATOM 709 C CA . GLU A 1 91 ? -13.683 2.178 23.558 1.00 90.81 91 GLU A CA 1
ATOM 710 C C . GLU A 1 91 ? -12.606 1.089 23.668 1.00 90.81 91 GLU A C 1
ATOM 712 O O . GLU A 1 91 ? -12.911 -0.096 23.531 1.00 90.81 91 GLU A O 1
ATOM 717 N N . ASP A 1 92 ? -11.380 1.466 24.034 1.00 93.00 92 ASP A N 1
ATOM 718 C CA . ASP A 1 92 ? -10.270 0.535 24.232 1.00 93.00 92 ASP A CA 1
ATOM 719 C C . ASP A 1 92 ? -10.604 -0.505 25.304 1.00 93.00 92 ASP A C 1
ATOM 721 O O . ASP A 1 92 ? -10.388 -1.695 25.098 1.00 93.00 92 ASP A O 1
ATOM 725 N N . VAL A 1 93 ? -11.178 -0.099 26.441 1.00 92.00 93 VAL A N 1
ATOM 726 C CA . VAL A 1 93 ? -11.578 -1.042 27.499 1.00 92.00 93 VAL A CA 1
ATOM 727 C C . VAL A 1 93 ? -12.691 -1.978 27.019 1.00 92.00 93 VAL A C 1
ATOM 729 O O . VAL A 1 93 ? -12.624 -3.179 27.287 1.00 92.00 93 VAL A O 1
ATOM 732 N N . LEU A 1 94 ? -13.686 -1.455 26.293 1.00 88.12 94 LEU A N 1
ATOM 733 C CA . LEU A 1 94 ? -14.801 -2.244 25.759 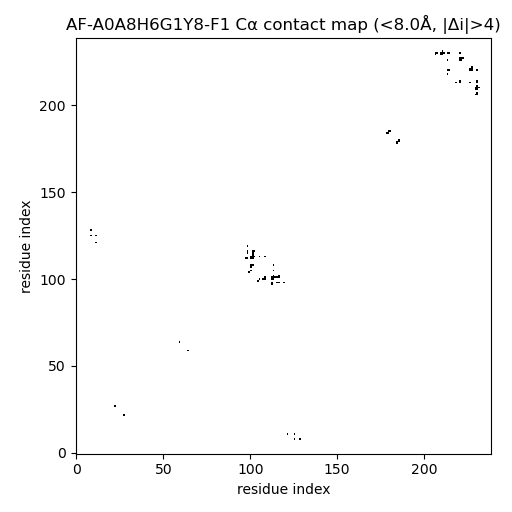1.00 88.12 94 LEU A CA 1
ATOM 734 C C . LEU A 1 94 ? -14.359 -3.261 24.699 1.00 88.12 94 LEU A C 1
ATOM 736 O O . LEU A 1 94 ? -14.989 -4.307 24.578 1.00 88.12 94 LEU A O 1
ATOM 740 N N . ILE A 1 95 ? -13.288 -2.987 23.954 1.00 87.62 95 ILE A N 1
ATOM 741 C CA . ILE A 1 95 ? -12.750 -3.903 22.940 1.00 87.62 95 ILE A CA 1
ATOM 742 C C . ILE A 1 95 ? -11.732 -4.872 23.556 1.00 87.62 95 ILE A C 1
ATOM 744 O O . ILE A 1 95 ? -11.790 -6.079 23.317 1.00 87.62 95 ILE A O 1
ATOM 748 N N . VAL A 1 96 ? -10.783 -4.364 24.343 1.00 90.06 96 VAL A N 1
ATOM 749 C CA . VAL A 1 96 ? -9.619 -5.129 24.808 1.00 90.06 96 VAL A CA 1
ATOM 750 C C . VAL A 1 96 ? -9.995 -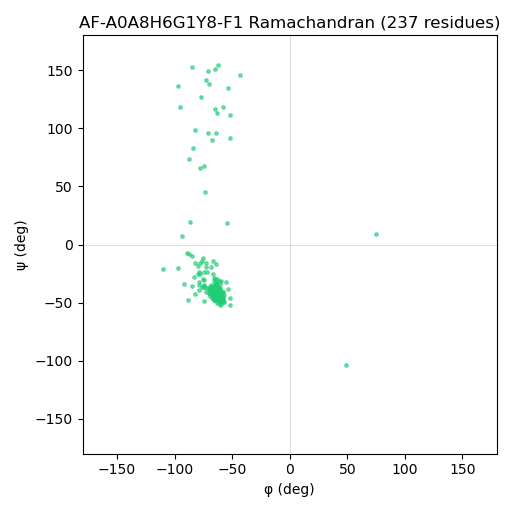6.156 25.872 1.00 90.06 96 VAL A C 1
ATOM 752 O O . VAL A 1 96 ? -9.493 -7.277 25.811 1.00 90.06 96 VAL A O 1
ATOM 755 N N . ASP A 1 97 ? -10.874 -5.830 26.826 1.00 88.38 97 ASP A N 1
AT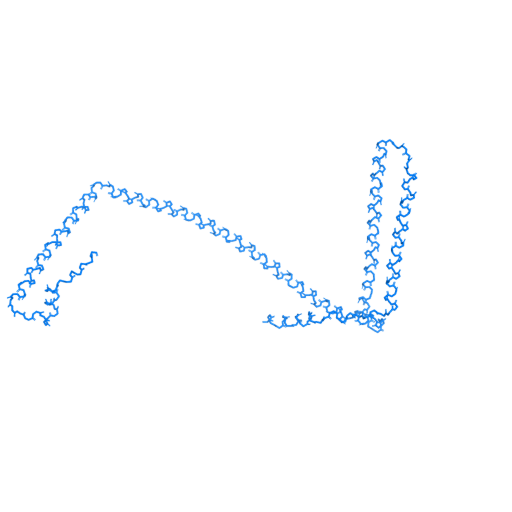OM 756 C CA . ASP A 1 97 ? -11.231 -6.769 27.903 1.00 88.38 97 ASP A CA 1
ATOM 757 C C . ASP A 1 97 ? -11.922 -8.043 27.367 1.00 88.38 97 ASP A C 1
ATOM 759 O O . ASP A 1 97 ? -11.449 -9.145 27.674 1.00 88.38 97 ASP A O 1
ATOM 763 N N . PRO A 1 98 ? -12.937 -7.958 26.482 1.00 87.69 98 PRO A N 1
ATOM 764 C CA . PRO A 1 98 ? -13.519 -9.146 25.858 1.00 87.69 98 PRO A CA 1
ATOM 765 C C . PRO A 1 98 ? -12.529 -9.928 24.993 1.00 87.69 98 PRO A C 1
ATOM 767 O O . PRO A 1 98 ? -12.560 -11.156 25.012 1.00 87.69 98 PRO A O 1
ATOM 770 N N . VAL A 1 99 ? -11.623 -9.257 24.269 1.00 87.38 99 VAL A N 1
ATOM 771 C CA . VAL A 1 99 ? -10.590 -9.925 23.452 1.00 87.38 99 VAL A CA 1
ATOM 772 C C . VAL A 1 99 ? -9.602 -10.691 24.333 1.00 87.38 99 VAL A C 1
ATOM 774 O O . VAL A 1 99 ? -9.329 -11.864 24.078 1.00 87.38 99 VAL A O 1
ATOM 777 N N . LEU A 1 100 ? -9.101 -10.074 25.408 1.00 87.94 100 LEU A N 1
ATOM 778 C CA . LEU A 1 100 ? -8.199 -10.738 26.352 1.00 87.94 100 LEU A CA 1
ATOM 779 C C . LEU A 1 100 ? -8.877 -11.934 27.019 1.00 87.94 100 LEU A C 1
ATOM 781 O O . LEU A 1 100 ? -8.254 -12.984 27.186 1.00 87.94 100 LEU A O 1
ATOM 785 N N . LYS A 1 101 ? -10.157 -11.812 27.377 1.00 87.06 101 LYS A N 1
ATOM 786 C CA . LYS A 1 101 ? -10.915 -12.925 27.953 1.00 87.06 101 LYS A CA 1
ATOM 787 C C . LYS A 1 101 ? -11.179 -14.035 26.945 1.00 87.06 101 LYS A C 1
ATOM 789 O O . LYS A 1 101 ? -10.982 -15.202 27.288 1.00 87.06 101 LYS A O 1
ATOM 794 N N . ALA A 1 102 ? -11.537 -13.691 25.713 1.00 86.75 102 ALA A N 1
ATOM 795 C CA . ALA A 1 102 ? -11.742 -14.648 24.633 1.00 86.75 102 ALA A CA 1
ATOM 796 C C . ALA A 1 102 ? -10.490 -15.502 24.383 1.00 86.75 102 ALA A C 1
ATOM 798 O O . ALA A 1 102 ? -10.599 -16.720 24.264 1.00 86.75 102 ALA A O 1
ATOM 799 N N . VAL A 1 103 ? -9.304 -14.882 24.378 1.00 84.94 103 VAL A N 1
ATOM 800 C CA . VAL A 1 103 ? -8.030 -15.566 24.102 1.00 84.94 103 VAL A CA 1
ATOM 801 C C . VAL A 1 103 ? -7.466 -16.277 25.340 1.00 84.94 103 VAL A C 1
ATOM 803 O O . VAL A 1 103 ? -6.979 -17.403 25.242 1.00 84.94 103 VAL A O 1
ATOM 806 N N . HIS A 1 104 ? -7.515 -15.654 26.522 1.00 85.06 104 HIS A N 1
ATOM 807 C CA . HIS A 1 104 ? -6.757 -16.124 27.691 1.00 85.06 104 HIS A CA 1
ATOM 808 C C . HIS A 1 104 ? -7.600 -16.725 28.817 1.00 85.06 104 HIS A C 1
ATOM 810 O O . HIS A 1 104 ? -7.065 -17.464 29.643 1.00 85.06 104 HIS A O 1
ATOM 816 N N . SER A 1 105 ? -8.900 -16.425 28.896 1.00 78.31 105 SER A N 1
ATOM 817 C CA . SER A 1 105 ? -9.705 -16.804 30.067 1.00 78.31 105 SER A CA 1
ATOM 818 C C . SER A 1 105 ? -10.352 -18.185 29.964 1.00 78.31 105 SER A C 1
ATOM 820 O O . SER A 1 105 ? -10.862 -18.671 30.970 1.00 78.31 105 SER A O 1
ATOM 822 N N . GLY A 1 106 ? -10.286 -18.870 28.815 1.00 73.94 106 GLY A N 1
ATOM 823 C CA . GLY A 1 106 ? -10.646 -20.288 28.664 1.00 73.94 106 GLY A CA 1
ATOM 824 C C . GLY A 1 106 ? -12.006 -20.663 29.279 1.00 73.94 106 GLY A C 1
ATOM 825 O O . GLY A 1 106 ? -13.065 -20.388 28.711 1.00 73.94 106 GLY A O 1
ATOM 826 N N . LEU A 1 107 ? -11.982 -21.312 30.451 1.00 72.38 107 LEU A N 1
ATOM 827 C CA . LEU A 1 107 ? -13.171 -21.731 31.214 1.00 72.38 107 LEU A CA 1
ATOM 828 C C . LEU A 1 107 ? -13.836 -20.595 32.017 1.00 72.38 107 LEU A C 1
ATOM 830 O O . LEU A 1 107 ? -15.029 -20.679 32.286 1.00 72.38 107 LEU A O 1
ATOM 834 N N . ASN A 1 108 ? -13.090 -19.543 32.362 1.00 79.38 108 ASN A N 1
ATOM 835 C CA . ASN A 1 108 ? -13.575 -18.369 33.096 1.00 79.38 108 ASN A CA 1
ATOM 836 C C . ASN A 1 108 ? -14.205 -17.306 32.178 1.00 79.38 108 ASN A C 1
ATOM 838 O O . ASN A 1 108 ? -14.804 -16.358 32.678 1.00 79.38 108 ASN A O 1
ATOM 842 N N . ALA A 1 109 ? -14.062 -17.453 30.856 1.00 84.06 109 ALA A N 1
ATOM 843 C CA . ALA A 1 109 ? -14.697 -16.583 29.871 1.00 84.06 109 ALA A CA 1
ATOM 844 C C . ALA A 1 109 ? -16.207 -16.852 29.790 1.00 84.06 109 ALA A C 1
ATOM 846 O O . ALA A 1 109 ? -16.652 -18.010 29.836 1.00 84.06 109 ALA A O 1
ATOM 847 N N . THR A 1 110 ? -16.990 -15.789 29.620 1.00 85.00 110 THR A N 1
ATOM 848 C CA . THR A 1 110 ? -18.425 -15.899 29.341 1.00 85.00 110 THR A CA 1
ATOM 849 C C . THR A 1 110 ? -18.653 -16.620 28.000 1.00 85.00 110 THR A C 1
ATOM 851 O O . THR A 1 110 ? -17.770 -16.646 27.137 1.00 85.00 110 THR A O 1
ATOM 854 N N . PRO A 1 111 ? -19.812 -17.273 27.786 1.00 82.25 111 PRO A N 1
ATOM 855 C CA . PRO A 1 111 ? -20.080 -17.978 26.529 1.00 82.25 111 PRO A CA 1
ATOM 856 C C . PRO A 1 111 ? -20.032 -17.054 25.301 1.00 82.25 111 PRO A C 1
ATOM 858 O O . PRO A 1 111 ? -19.612 -17.498 24.235 1.00 82.25 111 PRO A O 1
ATOM 861 N N . THR A 1 112 ? -20.400 -15.780 25.459 1.00 80.38 112 THR A N 1
ATOM 862 C CA . THR A 1 112 ? -20.294 -14.745 24.422 1.00 80.38 112 THR A CA 1
ATOM 863 C C . THR A 1 112 ? -18.838 -14.381 24.131 1.00 80.38 112 THR A C 1
ATOM 865 O O . THR A 1 112 ? -18.449 -14.358 22.969 1.00 80.38 112 THR A O 1
ATOM 868 N N . GLU A 1 113 ? -17.996 -14.207 25.154 1.00 82.56 113 GLU A N 1
ATOM 869 C CA . GLU A 1 113 ? -16.549 -13.992 24.976 1.00 82.56 113 GLU A CA 1
ATOM 870 C C . GLU A 1 113 ? -15.878 -15.184 24.278 1.00 82.56 113 GLU A C 1
ATOM 872 O O . GLU A 1 113 ? -15.059 -15.004 23.382 1.00 82.56 113 GLU A O 1
ATOM 877 N N . ARG A 1 114 ? -16.255 -16.423 24.617 1.00 81.81 114 ARG A N 1
ATOM 878 C CA . ARG A 1 114 ? -15.704 -17.620 23.957 1.00 81.81 114 ARG A CA 1
ATOM 879 C C . ARG A 1 114 ? -16.096 -17.706 22.478 1.00 81.81 114 ARG A C 1
ATOM 881 O O . ARG A 1 114 ? -15.314 -18.208 21.674 1.00 81.81 114 ARG A O 1
ATOM 888 N N . ALA A 1 115 ? -17.275 -17.204 22.113 1.00 83.19 115 ALA A N 1
ATOM 889 C CA . ALA A 1 115 ? -17.723 -17.141 20.723 1.00 83.19 115 ALA A CA 1
ATOM 890 C C . ALA A 1 115 ? -16.911 -16.143 19.873 1.00 83.19 115 ALA A C 1
ATOM 892 O O . ALA A 1 115 ? -16.887 -16.278 18.651 1.00 83.19 115 ALA A O 1
ATOM 893 N N . LEU A 1 116 ? -16.204 -15.188 20.493 1.00 85.50 116 LEU A N 1
ATOM 894 C CA . LEU A 1 116 ? -15.339 -14.237 19.785 1.00 85.50 116 LEU A CA 1
ATOM 895 C C . LEU A 1 116 ? -14.027 -14.863 19.294 1.00 85.50 116 LEU A C 1
ATOM 897 O O . LEU A 1 116 ? -13.447 -14.359 18.337 1.00 85.50 116 LEU A O 1
ATOM 901 N N . HIS A 1 117 ? -13.561 -15.959 19.900 1.00 84.25 117 HIS A N 1
ATOM 902 C CA . HIS A 1 117 ? -12.277 -16.588 19.561 1.00 84.25 117 HIS A CA 1
ATOM 903 C C . HIS A 1 117 ? -12.088 -16.877 18.055 1.00 84.25 117 HIS A C 1
ATOM 905 O O . HIS A 1 117 ? -11.093 -16.416 17.499 1.00 84.25 117 HIS A O 1
ATOM 911 N N . PRO A 1 118 ? -13.010 -17.560 17.342 1.00 84.44 118 PRO A N 1
ATOM 912 C CA . PRO A 1 118 ? -12.840 -17.808 15.906 1.00 84.44 118 PRO A CA 1
ATOM 913 C C . PRO A 1 118 ? -12.823 -16.523 15.063 1.00 84.44 118 PRO A C 1
ATOM 915 O O . PRO A 1 118 ? -12.170 -16.474 14.021 1.00 84.44 118 PRO A O 1
ATOM 918 N N . LEU A 1 119 ? -13.517 -15.467 15.504 1.00 84.31 119 LEU A N 1
ATOM 919 C CA . LEU A 1 119 ? -13.507 -14.167 14.829 1.00 84.31 119 LEU A CA 1
ATOM 920 C C . LEU A 1 119 ? -12.170 -13.445 15.034 1.00 84.31 119 LEU A C 1
ATOM 922 O O . LEU A 1 119 ? -11.670 -12.818 14.101 1.00 84.31 119 LEU A O 1
ATOM 926 N N . ILE A 1 120 ? -11.581 -13.568 16.226 1.00 86.81 120 ILE A N 1
ATOM 927 C CA . ILE A 1 120 ? -10.251 -13.042 16.550 1.00 86.81 120 ILE A CA 1
ATOM 928 C C . ILE A 1 120 ? -9.181 -13.771 15.732 1.00 86.81 120 ILE A C 1
ATOM 930 O O . ILE A 1 120 ? -8.403 -13.110 15.053 1.00 86.81 120 ILE A O 1
ATOM 934 N N . ASP A 1 121 ? -9.204 -15.106 15.682 1.00 85.12 121 ASP A N 1
ATOM 935 C CA . ASP A 1 121 ? -8.270 -15.886 14.855 1.00 85.12 121 ASP A CA 1
ATOM 936 C C . ASP A 1 121 ? -8.364 -15.488 13.372 1.00 85.12 121 ASP A C 1
ATOM 938 O O . ASP A 1 121 ? -7.360 -15.338 12.666 1.00 85.12 121 ASP A O 1
ATOM 942 N N . ARG A 1 122 ? -9.588 -15.270 12.877 1.00 83.81 122 ARG A N 1
ATOM 943 C CA . ARG A 1 122 ? -9.814 -14.796 11.510 1.00 83.81 122 ARG A CA 1
ATOM 944 C C . ARG A 1 122 ? -9.262 -13.388 11.296 1.00 83.81 122 ARG A C 1
ATOM 946 O O . ARG A 1 122 ? -8.621 -13.139 10.278 1.00 83.81 122 ARG A O 1
ATOM 953 N N . ARG A 1 123 ? -9.511 -12.463 12.223 1.00 87.25 123 ARG A N 1
ATOM 954 C CA . ARG A 1 123 ? -8.949 -11.109 12.160 1.00 87.25 123 ARG A CA 1
ATOM 955 C C . ARG A 1 123 ? -7.425 -11.176 12.098 1.00 87.25 123 ARG A C 1
ATOM 957 O O . ARG A 1 123 ? -6.844 -10.584 11.197 1.00 87.25 123 ARG A O 1
ATOM 964 N N . ASP A 1 124 ? -6.803 -11.937 12.991 1.00 87.94 124 ASP A N 1
ATOM 965 C CA . ASP A 1 124 ? -5.347 -12.016 13.112 1.00 87.94 124 ASP A CA 1
ATOM 966 C C . ASP A 1 124 ? -4.715 -12.640 11.856 1.00 87.94 124 ASP A C 1
ATOM 968 O O . ASP A 1 124 ? -3.712 -12.147 11.339 1.00 87.94 124 ASP A O 1
ATOM 972 N N . THR A 1 125 ? -5.335 -13.677 11.283 1.00 87.12 125 THR A N 1
ATOM 973 C CA . THR A 1 125 ? -4.878 -14.266 10.010 1.00 87.12 125 THR A CA 1
ATOM 974 C C . THR A 1 125 ? -5.008 -13.299 8.830 1.00 87.12 125 THR A C 1
ATOM 976 O O . THR A 1 125 ? -4.089 -13.210 8.007 1.00 87.12 125 THR A O 1
ATOM 979 N N . LEU A 1 126 ? -6.104 -12.536 8.750 1.00 88.00 126 LEU A N 1
ATOM 980 C CA . LEU A 1 126 ? -6.284 -11.493 7.737 1.00 88.00 126 LEU A CA 1
ATOM 981 C C . LEU A 1 126 ? -5.297 -10.337 7.923 1.00 88.00 126 LEU A C 1
ATOM 983 O O . LEU A 1 126 ? -4.773 -9.824 6.936 1.00 88.00 126 LEU A O 1
ATOM 987 N N . GLU A 1 127 ? -5.002 -9.950 9.160 1.00 91.56 127 GLU A N 1
ATOM 988 C CA . GLU A 1 127 ? -4.049 -8.888 9.478 1.00 91.56 127 GLU A CA 1
ATOM 989 C C . GLU A 1 127 ? -2.615 -9.288 9.102 1.00 91.56 127 GLU A C 1
ATOM 991 O O . GLU A 1 127 ? -1.892 -8.515 8.467 1.00 91.56 127 GLU A O 1
ATOM 996 N N . ILE A 1 128 ? -2.218 -10.534 9.374 1.00 89.62 128 ILE A N 1
ATOM 997 C CA . ILE A 1 128 ? -0.937 -11.087 8.912 1.00 89.62 128 ILE A CA 1
ATOM 998 C C . ILE A 1 128 ? -0.867 -11.082 7.378 1.00 89.62 128 ILE A C 1
ATOM 1000 O O . ILE A 1 128 ? 0.131 -10.661 6.793 1.00 89.62 128 ILE A O 1
ATOM 1004 N N . ALA A 1 129 ? -1.925 -11.519 6.693 1.00 88.06 129 ALA A N 1
ATOM 1005 C CA . ALA A 1 129 ? -1.962 -11.491 5.233 1.00 88.06 129 ALA A CA 1
ATOM 1006 C C . ALA A 1 129 ? -1.879 -10.055 4.685 1.00 88.06 129 ALA A C 1
ATOM 1008 O O . ALA A 1 129 ? -1.117 -9.789 3.754 1.00 88.06 129 ALA A O 1
ATOM 1009 N N . HIS A 1 130 ? -2.606 -9.116 5.290 1.00 91.88 130 HIS A N 1
ATOM 1010 C CA . HIS A 1 130 ? -2.605 -7.709 4.903 1.00 91.88 130 HIS A CA 1
ATOM 1011 C C . HIS A 1 130 ? -1.235 -7.051 5.107 1.00 91.88 130 HIS A C 1
ATOM 1013 O O . HIS A 1 130 ? -0.750 -6.357 4.215 1.00 91.88 130 HIS A O 1
ATOM 1019 N N . THR A 1 131 ? -0.574 -7.284 6.242 1.00 94.06 131 THR A N 1
ATOM 1020 C CA . THR A 1 131 ? 0.771 -6.745 6.510 1.00 94.06 131 THR A CA 1
ATOM 1021 C C . THR A 1 131 ? 1.809 -7.312 5.545 1.00 94.06 131 THR A C 1
ATOM 1023 O O . THR A 1 131 ? 2.621 -6.555 5.007 1.00 94.06 131 THR A O 1
ATOM 1026 N N . ASN A 1 132 ? 1.726 -8.606 5.224 1.00 92.81 132 ASN A N 1
ATOM 1027 C CA . ASN A 1 132 ? 2.554 -9.225 4.192 1.00 92.81 132 ASN A CA 1
ATOM 1028 C C . ASN A 1 132 ? 2.317 -8.577 2.822 1.00 92.81 132 ASN A C 1
ATOM 1030 O O . ASN A 1 132 ? 3.271 -8.108 2.203 1.00 92.81 132 ASN A O 1
ATOM 1034 N N . LEU A 1 133 ? 1.064 -8.462 2.372 1.00 93.50 133 LEU A N 1
ATOM 1035 C CA . LEU A 1 133 ? 0.741 -7.814 1.097 1.00 93.50 133 LEU A CA 1
ATOM 1036 C C . LEU A 1 133 ? 1.217 -6.357 1.065 1.00 93.50 133 LEU A C 1
ATOM 1038 O O . LEU A 1 133 ? 1.870 -5.951 0.107 1.00 93.50 133 LEU A O 1
ATOM 1042 N N . SER A 1 134 ? 0.982 -5.597 2.132 1.00 95.94 134 SER A N 1
ATOM 1043 C CA . SER A 1 134 ? 1.433 -4.210 2.259 1.00 95.94 134 SER A CA 1
ATOM 1044 C C . SER A 1 134 ? 2.958 -4.095 2.169 1.00 95.94 134 SER A C 1
ATOM 1046 O O . SER A 1 134 ? 3.470 -3.272 1.411 1.00 95.94 134 SER A O 1
ATOM 1048 N N . SER A 1 135 ? 3.704 -4.972 2.849 1.00 96.12 135 SER A N 1
ATOM 1049 C CA . SER A 1 135 ? 5.169 -4.994 2.747 1.00 96.12 135 SER A CA 1
ATOM 1050 C C . SER A 1 135 ? 5.650 -5.331 1.331 1.00 96.12 135 SER A C 1
ATOM 1052 O O . SER A 1 135 ? 6.520 -4.635 0.809 1.00 96.12 135 SER A O 1
ATOM 1054 N N . THR A 1 136 ? 5.039 -6.319 0.660 1.00 95.75 136 THR A N 1
ATOM 1055 C CA . THR A 1 136 ? 5.390 -6.663 -0.730 1.00 95.75 136 THR A CA 1
ATOM 1056 C C . THR A 1 136 ? 5.070 -5.530 -1.704 1.00 95.75 136 THR A C 1
ATOM 1058 O O . THR A 1 136 ? 5.853 -5.235 -2.606 1.00 95.75 136 THR A O 1
ATOM 1061 N N . LEU A 1 137 ? 3.953 -4.831 -1.496 1.00 97.00 137 LEU A N 1
ATOM 1062 C CA . LEU A 1 137 ? 3.571 -3.658 -2.272 1.00 97.00 137 LEU A CA 1
ATOM 1063 C C . LEU A 1 137 ? 4.617 -2.551 -2.089 1.00 97.00 137 LEU A C 1
ATOM 1065 O O . LEU A 1 137 ? 5.120 -2.008 -3.073 1.00 97.00 137 LEU A O 1
ATOM 1069 N N . GLN A 1 138 ? 5.012 -2.257 -0.848 1.00 97.19 138 GLN A N 1
ATOM 1070 C CA . GLN A 1 138 ? 6.047 -1.262 -0.559 1.00 97.19 138 GLN A CA 1
ATOM 1071 C C . GLN A 1 138 ? 7.392 -1.611 -1.210 1.00 97.19 138 GLN A C 1
ATOM 1073 O O . GLN A 1 138 ? 8.048 -0.724 -1.762 1.00 97.19 138 GLN A O 1
ATOM 1078 N N . THR A 1 139 ? 7.800 -2.885 -1.201 1.00 97.50 139 THR A N 1
ATOM 1079 C CA . THR A 1 139 ? 9.031 -3.310 -1.884 1.00 97.50 139 THR A CA 1
ATOM 1080 C C . THR A 1 139 ? 8.927 -3.148 -3.397 1.00 97.50 139 THR A C 1
ATOM 1082 O O . THR A 1 139 ? 9.839 -2.588 -4.001 1.00 97.50 139 THR A O 1
ATOM 1085 N N . LEU A 1 140 ? 7.799 -3.533 -4.003 1.00 97.25 140 LEU A N 1
ATOM 1086 C CA . LEU A 1 140 ? 7.581 -3.393 -5.445 1.00 97.25 140 LEU A CA 1
ATOM 1087 C C . LEU A 1 140 ? 7.539 -1.927 -5.883 1.00 97.25 140 LEU A C 1
ATOM 1089 O O . LEU A 1 140 ? 8.113 -1.576 -6.911 1.00 97.25 140 LEU A O 1
ATOM 1093 N N . LEU A 1 141 ? 6.913 -1.047 -5.097 1.00 97.88 141 LEU A N 1
ATOM 1094 C CA . LEU A 1 141 ? 6.932 0.392 -5.366 1.00 97.88 141 LEU A CA 1
ATOM 1095 C C . LEU A 1 141 ? 8.350 0.955 -5.311 1.00 97.88 141 LEU A C 1
ATOM 1097 O O . LEU A 1 141 ? 8.724 1.763 -6.161 1.00 97.88 141 LEU A O 1
ATOM 1101 N N . LYS A 1 142 ? 9.153 0.517 -4.338 1.00 97.44 142 LYS A N 1
ATOM 1102 C CA . LYS A 1 142 ? 10.553 0.929 -4.231 1.00 97.44 142 LYS A CA 1
ATOM 1103 C C . LYS A 1 142 ? 11.371 0.448 -5.430 1.00 97.44 142 LYS A C 1
ATOM 1105 O O . LYS A 1 142 ? 12.135 1.231 -5.989 1.00 97.44 142 LYS A O 1
ATOM 1110 N N . GLU A 1 143 ? 11.189 -0.798 -5.855 1.00 97.50 143 GLU A N 1
ATOM 1111 C CA . GLU A 1 143 ? 11.843 -1.352 -7.044 1.00 97.50 143 GLU A CA 1
ATOM 1112 C C . GLU A 1 143 ? 11.419 -0.621 -8.323 1.00 97.50 143 GLU A C 1
ATOM 1114 O O . GLU A 1 143 ? 12.274 -0.223 -9.112 1.00 97.50 143 GLU A O 1
ATOM 1119 N N . ALA A 1 144 ? 10.125 -0.352 -8.504 1.00 97.06 144 ALA A N 1
ATOM 1120 C CA . ALA A 1 144 ? 9.613 0.417 -9.637 1.00 97.06 144 ALA A CA 1
ATOM 1121 C C . ALA A 1 144 ? 10.169 1.853 -9.658 1.00 97.06 144 ALA A C 1
ATOM 1123 O O . ALA A 1 144 ? 10.552 2.369 -10.713 1.00 97.06 144 ALA A O 1
ATOM 1124 N N . ALA A 1 145 ? 10.286 2.493 -8.491 1.00 97.06 145 ALA A N 1
ATOM 1125 C CA . ALA A 1 145 ? 10.907 3.807 -8.368 1.00 97.06 145 ALA A CA 1
ATOM 1126 C C . ALA A 1 145 ? 12.404 3.766 -8.733 1.00 97.06 145 ALA A C 1
ATOM 1128 O O . ALA A 1 145 ? 12.879 4.626 -9.472 1.00 97.06 145 ALA A O 1
ATOM 1129 N N . MET A 1 146 ? 13.143 2.741 -8.298 1.00 97.31 146 MET A N 1
ATOM 1130 C CA . MET A 1 146 ? 14.552 2.563 -8.672 1.00 97.31 146 MET A CA 1
ATOM 1131 C C . MET A 1 146 ? 14.723 2.313 -10.176 1.00 97.31 146 MET A C 1
ATOM 1133 O O . MET A 1 146 ? 15.540 2.973 -10.816 1.00 97.31 146 MET A O 1
ATOM 1137 N N . LEU A 1 147 ? 13.912 1.426 -10.759 1.00 97.50 147 LEU A N 1
ATOM 1138 C CA . LEU A 1 147 ? 13.938 1.125 -12.193 1.00 97.50 147 LEU A CA 1
ATOM 1139 C C . LEU A 1 147 ? 13.597 2.348 -13.046 1.00 97.50 147 LEU A C 1
ATOM 1141 O O . LEU A 1 147 ? 14.233 2.578 -14.074 1.00 97.50 147 LEU A O 1
ATOM 1145 N N . SER A 1 148 ? 12.625 3.161 -12.626 1.00 95.94 148 SER A N 1
ATOM 1146 C CA . SER A 1 148 ? 12.299 4.399 -13.343 1.00 95.94 148 SER A CA 1
ATOM 1147 C C . SER A 1 148 ? 13.443 5.417 -13.270 1.00 95.94 148 SER A C 1
ATOM 1149 O O . SER A 1 148 ? 13.790 6.008 -14.294 1.00 95.94 148 SER A O 1
ATOM 1151 N N . ALA A 1 149 ? 14.105 5.557 -12.116 1.00 97.12 149 ALA A N 1
ATOM 1152 C CA . ALA A 1 149 ? 15.293 6.399 -11.980 1.00 97.12 149 ALA A CA 1
ATOM 1153 C C . ALA A 1 149 ? 16.458 5.915 -12.866 1.00 97.12 149 ALA A C 1
ATOM 1155 O O . ALA A 1 149 ? 17.104 6.722 -13.542 1.00 97.12 149 ALA A O 1
ATOM 1156 N N . ASP A 1 150 ? 16.707 4.606 -12.916 1.00 96.81 150 ASP A N 1
ATOM 1157 C CA . ASP A 1 150 ? 17.743 4.029 -13.776 1.00 96.81 150 ASP A CA 1
ATOM 1158 C C . ASP A 1 150 ? 17.402 4.157 -15.265 1.00 96.81 150 ASP A C 1
ATOM 1160 O O . ASP A 1 150 ? 18.287 4.466 -16.066 1.00 96.81 150 ASP A O 1
ATOM 1164 N N . SER A 1 151 ? 16.127 4.021 -15.640 1.00 96.31 151 SER A N 1
ATOM 1165 C CA . SER A 1 151 ? 15.654 4.276 -17.005 1.00 96.31 151 SER A CA 1
ATOM 1166 C C . SER A 1 151 ? 15.900 5.725 -17.417 1.00 96.31 151 SER A C 1
ATOM 1168 O O . SER A 1 151 ? 16.447 5.969 -18.491 1.00 96.31 151 SER A O 1
ATOM 1170 N N . ILE A 1 152 ? 15.567 6.697 -16.560 1.00 97.00 152 ILE A N 1
ATOM 1171 C CA . ILE A 1 152 ? 15.833 8.121 -16.822 1.00 97.00 152 ILE A CA 1
ATOM 1172 C C . ILE A 1 152 ? 17.335 8.348 -17.022 1.00 97.00 152 ILE A C 1
ATOM 1174 O O . ILE A 1 152 ? 17.747 8.958 -18.010 1.00 97.00 152 ILE A O 1
ATOM 1178 N N . ARG A 1 153 ? 18.172 7.785 -16.143 1.00 97.06 153 ARG A N 1
ATOM 1179 C CA . ARG A 1 153 ? 19.634 7.887 -16.249 1.00 97.06 153 ARG A CA 1
ATOM 1180 C C . ARG A 1 153 ? 20.167 7.249 -17.538 1.00 97.06 153 ARG A C 1
ATOM 1182 O O . ARG A 1 153 ? 21.091 7.782 -18.153 1.00 97.06 153 ARG A O 1
ATOM 1189 N N . ALA A 1 154 ? 19.618 6.111 -17.957 1.00 96.56 154 ALA A N 1
ATOM 1190 C CA . ALA A 1 154 ? 19.989 5.454 -19.208 1.00 96.56 154 ALA A CA 1
ATOM 1191 C C . ALA A 1 154 ? 19.553 6.274 -20.432 1.00 96.56 154 ALA A C 1
ATOM 1193 O O . ALA A 1 154 ? 20.334 6.428 -21.371 1.00 96.56 154 ALA A O 1
ATOM 1194 N N . MET A 1 155 ? 18.352 6.858 -20.408 1.00 95.94 155 MET A N 1
ATOM 1195 C CA . MET A 1 155 ? 17.862 7.754 -21.459 1.00 95.94 155 MET A CA 1
ATOM 1196 C C . MET A 1 155 ? 18.737 9.003 -21.591 1.00 95.94 155 MET A C 1
ATOM 1198 O O . MET A 1 155 ? 19.057 9.404 -22.707 1.00 95.94 155 MET A O 1
ATOM 1202 N N . GLU A 1 156 ? 19.178 9.586 -20.477 1.00 96.94 156 GLU A N 1
ATOM 1203 C CA . GLU A 1 156 ? 20.068 10.748 -20.485 1.00 96.94 156 GLU A CA 1
ATOM 1204 C C . GLU A 1 156 ? 21.447 10.412 -21.072 1.00 96.94 156 GLU A C 1
ATOM 1206 O O . GLU A 1 156 ? 21.956 11.140 -21.927 1.00 96.94 156 GLU A O 1
ATOM 1211 N N . LYS A 1 157 ? 22.014 9.252 -20.711 1.00 96.94 157 LYS A N 1
ATOM 1212 C CA . LYS A 1 157 ? 23.250 8.740 -21.326 1.00 96.94 157 LYS A CA 1
ATOM 1213 C C . LYS A 1 157 ? 23.086 8.480 -22.821 1.00 96.94 157 LYS A C 1
ATOM 1215 O O . LYS A 1 157 ? 23.938 8.894 -23.603 1.00 96.94 157 LYS A O 1
ATOM 1220 N N . ASN A 1 158 ? 21.995 7.831 -23.227 1.00 96.31 158 ASN A N 1
ATOM 1221 C CA . ASN A 1 158 ? 21.701 7.587 -24.638 1.00 96.31 158 ASN A CA 1
ATOM 1222 C C . ASN A 1 158 ? 21.569 8.906 -25.399 1.00 96.31 158 ASN A C 1
ATOM 1224 O O . ASN A 1 158 ? 22.174 9.057 -26.455 1.00 96.31 158 ASN A O 1
ATOM 1228 N N . ARG A 1 159 ? 20.877 9.901 -24.834 1.00 96.69 159 ARG A N 1
ATOM 1229 C CA . ARG A 1 159 ? 20.784 11.241 -25.419 1.00 96.69 159 ARG A CA 1
ATOM 1230 C C . ARG A 1 159 ? 22.167 11.872 -25.598 1.00 96.69 159 ARG A C 1
ATOM 1232 O O . ARG A 1 159 ? 22.469 12.348 -26.689 1.00 96.69 159 ARG A O 1
ATOM 1239 N N . ALA A 1 160 ? 23.024 11.828 -24.579 1.00 96.81 160 ALA A N 1
ATOM 1240 C CA . ALA A 1 160 ? 24.383 12.359 -24.670 1.00 96.81 160 ALA A CA 1
ATOM 1241 C C . ALA A 1 160 ? 25.218 11.652 -25.754 1.00 96.81 160 ALA A C 1
ATOM 1243 O O . ALA A 1 160 ? 25.869 12.321 -26.554 1.00 96.81 160 ALA A O 1
ATOM 1244 N N . LEU A 1 161 ? 25.153 10.319 -25.837 1.00 97.19 161 LEU A N 1
ATOM 1245 C CA . LEU A 1 161 ? 25.856 9.547 -26.867 1.00 97.19 161 LEU A CA 1
ATOM 1246 C C . LEU A 1 161 ? 25.305 9.805 -28.273 1.00 97.19 161 LEU A C 1
ATOM 1248 O O . LEU A 1 161 ? 26.069 9.914 -29.224 1.00 97.19 161 LEU A O 1
ATOM 1252 N N . THR A 1 162 ? 23.989 9.944 -28.434 1.00 96.50 162 THR A N 1
ATOM 1253 C CA . THR A 1 162 ? 23.413 10.302 -29.741 1.00 96.50 162 THR A CA 1
ATOM 1254 C C . THR A 1 162 ? 23.837 11.702 -30.178 1.00 96.50 162 THR A C 1
ATOM 1256 O O . THR A 1 162 ? 24.143 11.898 -31.350 1.00 96.50 162 THR A O 1
ATOM 1259 N N . ALA A 1 163 ? 23.952 12.656 -29.247 1.00 95.88 163 ALA A N 1
ATOM 1260 C CA . ALA A 1 163 ? 24.477 13.983 -29.546 1.00 95.88 163 ALA A CA 1
ATOM 1261 C C . ALA A 1 163 ? 25.951 13.930 -29.985 1.00 95.88 163 ALA A C 1
ATOM 1263 O O . ALA A 1 163 ? 26.319 14.577 -30.964 1.00 95.88 163 ALA A O 1
ATOM 1264 N N . THR A 1 164 ? 26.796 13.132 -29.320 1.00 95.81 164 THR A N 1
ATOM 1265 C CA . THR A 1 164 ? 28.199 12.978 -29.743 1.00 95.81 164 THR A CA 1
ATOM 1266 C C . THR A 1 164 ? 28.323 12.254 -31.080 1.00 95.81 164 THR A C 1
ATOM 1268 O O . THR A 1 164 ? 29.158 12.647 -31.893 1.00 95.81 164 THR A O 1
ATOM 1271 N N . LEU A 1 165 ? 27.484 11.246 -31.339 1.00 96.19 165 LEU A N 1
ATOM 1272 C CA . LEU A 1 165 ? 27.421 10.558 -32.629 1.00 96.19 165 LEU A CA 1
ATOM 1273 C C . LEU A 1 165 ? 26.990 11.492 -33.757 1.00 96.19 165 LEU A C 1
ATOM 1275 O O . LEU A 1 165 ? 27.592 11.427 -34.822 1.00 96.19 165 LEU A O 1
ATOM 1279 N N . LEU A 1 166 ? 26.011 12.375 -33.533 1.00 96.25 166 LEU A N 1
ATOM 1280 C CA . LEU A 1 166 ? 25.611 13.380 -34.522 1.00 96.25 166 LEU A CA 1
ATOM 1281 C C . LEU A 1 166 ? 26.769 14.322 -34.854 1.00 96.25 166 LEU A C 1
ATOM 1283 O O . LEU A 1 166 ? 27.100 14.481 -36.023 1.00 96.25 166 LEU A O 1
ATOM 1287 N N . VAL A 1 167 ? 27.465 14.848 -33.842 1.00 95.69 167 VAL A N 1
ATOM 1288 C CA . VAL A 1 167 ? 28.649 15.699 -34.056 1.00 95.69 167 VAL A CA 1
ATOM 1289 C C . VAL A 1 167 ? 29.759 14.947 -34.801 1.00 95.69 167 VAL A C 1
ATOM 1291 O O . VAL A 1 167 ? 30.443 15.521 -35.647 1.00 95.69 167 VAL A O 1
ATOM 1294 N N . LEU A 1 168 ? 29.978 13.663 -34.500 1.00 94.94 168 LEU A N 1
ATOM 1295 C CA . LEU A 1 168 ? 30.961 12.850 -35.221 1.00 94.94 168 LEU A CA 1
ATOM 1296 C C . LEU A 1 168 ? 30.532 12.584 -36.667 1.00 94.94 168 LEU A C 1
ATOM 1298 O O . LEU A 1 168 ? 31.366 12.662 -37.565 1.00 94.94 168 LEU A O 1
ATOM 1302 N N . ALA A 1 169 ? 29.254 12.287 -36.894 1.00 93.69 169 ALA A N 1
ATOM 1303 C CA . ALA A 1 169 ? 28.696 12.064 -38.220 1.00 93.69 169 ALA A CA 1
ATOM 1304 C C . ALA A 1 169 ? 28.794 13.330 -39.078 1.00 93.69 169 ALA A C 1
ATOM 1306 O O . ALA A 1 169 ? 29.230 13.241 -40.220 1.00 93.69 169 ALA A O 1
ATOM 1307 N N . GLU A 1 170 ? 28.495 14.503 -38.513 1.00 93.75 170 GLU A N 1
ATOM 1308 C CA . GLU A 1 170 ? 28.695 15.800 -39.167 1.00 93.75 170 GLU A CA 1
ATOM 1309 C C . GLU A 1 170 ? 30.165 16.030 -39.531 1.00 93.75 170 GLU A C 1
ATOM 1311 O O . GLU A 1 170 ? 30.460 16.438 -40.649 1.00 93.75 170 GLU A O 1
ATOM 1316 N N . LYS A 1 171 ? 31.110 15.707 -38.636 1.00 91.06 171 LYS A N 1
ATOM 1317 C CA . LYS A 1 171 ? 32.551 15.809 -38.931 1.00 91.06 171 LYS A CA 1
ATOM 1318 C C . LYS A 1 171 ? 32.990 14.867 -40.051 1.00 91.06 171 LYS A C 1
ATOM 1320 O O . LYS A 1 171 ? 33.751 15.279 -40.919 1.00 91.06 171 LYS A O 1
ATOM 1325 N N . VAL A 1 172 ? 32.526 13.617 -40.041 1.00 90.94 172 VAL A N 1
ATOM 1326 C CA . VAL A 1 172 ? 32.833 12.639 -41.099 1.00 90.94 172 VAL A CA 1
ATOM 1327 C C . VAL A 1 172 ? 32.210 13.069 -42.425 1.00 90.94 172 VAL A C 1
ATOM 1329 O O . VAL A 1 172 ? 32.848 12.933 -43.467 1.00 90.94 172 VAL A O 1
ATOM 1332 N N . GLN A 1 173 ? 30.991 13.607 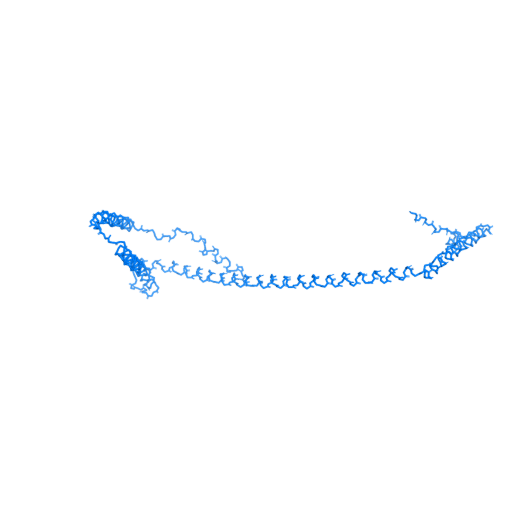-42.398 1.00 87.31 173 GLN A N 1
ATOM 1333 C CA . GLN A 1 173 ? 30.330 14.141 -43.582 1.00 87.31 173 GLN A CA 1
ATOM 1334 C C . GLN A 1 173 ? 31.094 15.348 -44.135 1.00 87.31 173 GLN A C 1
ATOM 1336 O O . GLN A 1 173 ? 31.425 15.350 -45.313 1.00 87.31 173 GLN A O 1
ATOM 1341 N N . ALA A 1 174 ? 31.484 16.301 -43.286 1.00 83.94 174 ALA A N 1
ATOM 1342 C CA . ALA A 1 174 ? 32.292 17.451 -43.687 1.00 83.94 174 ALA A CA 1
ATOM 1343 C C . ALA A 1 174 ? 33.648 17.035 -44.284 1.00 83.94 174 ALA A C 1
ATOM 1345 O O . ALA A 1 174 ? 34.047 17.577 -45.306 1.00 83.94 174 ALA A O 1
ATOM 1346 N N . GLN A 1 175 ? 34.328 16.036 -43.706 1.00 81.38 175 GLN A N 1
ATOM 1347 C CA . GLN A 1 175 ? 35.566 15.482 -44.273 1.00 81.38 175 GLN A CA 1
ATOM 1348 C C . GLN A 1 175 ? 35.341 14.816 -45.634 1.00 81.38 175 GLN A C 1
ATOM 1350 O O . GLN A 1 175 ? 36.157 14.969 -46.539 1.00 81.38 175 GLN A O 1
ATOM 1355 N N . ARG A 1 176 ? 34.244 14.065 -45.799 1.00 75.56 176 ARG A N 1
ATOM 1356 C CA . ARG A 1 176 ? 33.879 13.482 -47.098 1.00 75.56 176 ARG A CA 1
ATOM 1357 C C . ARG A 1 176 ? 33.611 14.568 -48.131 1.00 75.56 176 ARG A C 1
ATOM 1359 O O . ARG A 1 176 ? 34.120 14.465 -49.241 1.00 75.56 176 ARG A O 1
ATOM 1366 N N . ASP A 1 177 ? 32.855 15.593 -47.760 1.00 75.62 177 ASP A N 1
ATOM 1367 C CA . ASP A 1 177 ? 32.523 16.702 -48.648 1.00 75.62 177 ASP A CA 1
ATOM 1368 C C . ASP A 1 177 ? 33.781 17.510 -49.011 1.00 75.62 177 ASP A C 1
ATOM 1370 O O . ASP A 1 177 ? 33.952 17.860 -50.171 1.00 75.62 177 ASP A O 1
ATOM 1374 N N . GLU A 1 178 ? 34.720 17.715 -48.082 1.00 73.94 178 GLU A N 1
ATOM 1375 C CA . GLU A 1 178 ? 36.022 18.348 -48.349 1.00 73.94 178 GLU A CA 1
ATOM 1376 C C . GLU A 1 178 ? 36.869 17.535 -49.346 1.00 73.94 178 GLU A C 1
ATOM 1378 O O . GLU A 1 178 ? 37.368 18.089 -50.324 1.00 73.94 178 GLU A O 1
ATOM 1383 N N . ILE A 1 179 ? 36.948 16.208 -49.180 1.00 65.75 179 ILE A N 1
ATOM 1384 C CA . ILE A 1 179 ? 37.650 15.310 -50.119 1.00 65.75 179 ILE A CA 1
ATOM 1385 C C . ILE A 1 179 ? 36.996 15.320 -51.513 1.00 65.75 179 ILE A C 1
ATOM 1387 O O . ILE A 1 179 ? 37.688 15.217 -52.525 1.00 65.75 179 ILE A O 1
ATOM 1391 N N . ILE A 1 180 ? 35.666 15.431 -51.588 1.00 61.31 180 ILE A N 1
ATOM 1392 C CA . ILE A 1 180 ? 34.928 15.495 -52.861 1.00 61.31 180 ILE A CA 1
ATOM 1393 C C . ILE A 1 180 ? 35.094 16.870 -53.532 1.00 61.31 180 ILE A C 1
ATOM 1395 O O . ILE A 1 180 ? 35.151 16.949 -54.760 1.00 61.31 180 ILE A O 1
ATOM 1399 N N . MET A 1 181 ? 35.184 17.945 -52.745 1.00 60.81 181 MET A N 1
ATOM 1400 C CA . MET A 1 181 ? 35.343 19.321 -53.229 1.00 60.81 181 MET A CA 1
ATOM 1401 C C . MET A 1 181 ? 36.763 19.642 -53.704 1.00 60.81 181 MET A C 1
ATOM 1403 O O . MET A 1 181 ? 36.952 20.642 -54.398 1.00 60.81 181 MET A O 1
ATOM 1407 N N . ASP A 1 182 ? 37.754 18.804 -53.390 1.00 70.69 182 ASP A N 1
ATOM 1408 C CA . ASP A 1 182 ? 39.104 18.945 -53.921 1.00 70.69 182 ASP A CA 1
ATOM 1409 C C . ASP A 1 182 ? 39.103 18.768 -55.457 1.00 70.69 182 ASP A C 1
ATOM 1411 O O . ASP A 1 182 ? 38.908 17.658 -55.973 1.00 70.69 182 ASP A O 1
ATOM 1415 N N . PRO A 1 183 ? 39.397 19.829 -56.239 1.00 69.00 183 PRO A N 1
ATOM 1416 C CA . PRO A 1 183 ? 39.236 19.821 -57.696 1.00 69.00 183 PRO A CA 1
ATOM 1417 C C . PRO A 1 183 ? 40.191 18.854 -58.414 1.00 69.00 183 PRO A C 1
ATOM 1419 O O . PRO A 1 183 ? 40.011 18.542 -59.588 1.00 69.00 183 PRO A O 1
ATOM 1422 N N . ARG A 1 184 ? 41.226 18.366 -57.718 1.00 71.81 184 ARG A N 1
ATOM 1423 C CA . ARG A 1 184 ? 42.136 17.331 -58.227 1.00 71.81 184 ARG A CA 1
ATOM 1424 C C . ARG A 1 184 ? 41.530 15.933 -58.124 1.00 71.81 184 ARG A C 1
ATOM 1426 O O . ARG A 1 184 ? 41.717 15.141 -59.043 1.00 71.81 184 ARG A O 1
ATOM 1433 N N . PHE A 1 185 ? 40.812 15.637 -57.041 1.00 65.56 185 PHE A N 1
ATOM 1434 C CA . PHE A 1 185 ? 40.178 14.334 -56.845 1.00 65.56 185 PHE A CA 1
ATOM 1435 C C . PHE A 1 185 ? 38.922 14.186 -57.704 1.00 65.56 185 PHE A C 1
ATOM 1437 O O . PHE A 1 185 ? 38.721 13.121 -58.285 1.00 65.56 185 PHE A O 1
ATOM 1444 N N . SER A 1 186 ? 38.137 15.253 -57.886 1.00 67.75 186 SER A N 1
ATOM 1445 C CA . SER A 1 186 ? 37.008 15.242 -58.827 1.00 67.75 186 SER A CA 1
ATOM 1446 C C . SER A 1 186 ? 37.465 15.034 -60.276 1.00 67.75 186 SER A C 1
ATOM 1448 O O . SER A 1 186 ? 36.944 14.156 -60.960 1.00 67.75 186 SER A O 1
ATOM 1450 N N . ALA A 1 187 ? 38.521 15.729 -60.716 1.00 76.75 187 ALA A N 1
ATOM 1451 C CA . ALA A 1 187 ? 39.096 15.536 -62.048 1.00 76.75 187 ALA A CA 1
ATOM 1452 C C . ALA A 1 187 ? 39.658 14.115 -62.260 1.00 76.75 187 ALA A C 1
ATOM 1454 O O . ALA A 1 187 ? 39.516 13.548 -63.343 1.00 76.75 187 ALA A O 1
ATOM 1455 N N . GLN A 1 188 ? 40.272 13.515 -61.232 1.00 77.44 188 GLN A N 1
ATOM 1456 C CA . GLN A 1 188 ? 40.737 12.124 -61.288 1.00 77.44 188 GLN A CA 1
ATOM 1457 C C . GLN A 1 188 ? 39.575 11.124 -61.340 1.00 77.44 188 GLN A C 1
ATOM 1459 O O . GLN A 1 188 ? 39.640 10.164 -62.105 1.00 77.44 188 GLN A O 1
ATOM 1464 N N . LEU A 1 189 ? 38.506 11.348 -60.571 1.00 77.69 189 LEU A N 1
ATOM 1465 C C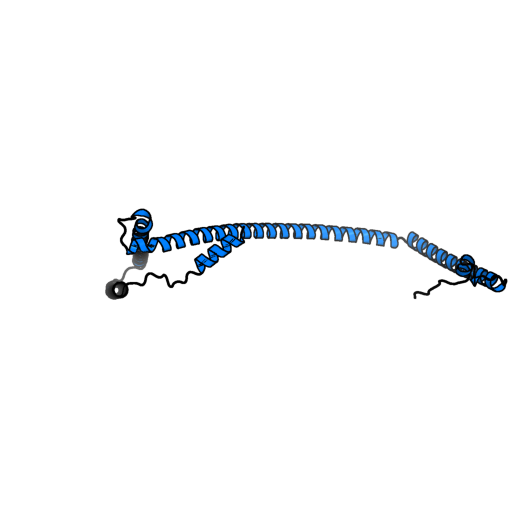A . LEU A 1 189 ? 37.307 10.508 -60.599 1.00 77.69 189 LEU A CA 1
ATOM 1466 C C . LEU A 1 189 ? 36.596 10.567 -61.952 1.00 77.69 189 LEU A C 1
ATOM 1468 O O . LEU A 1 189 ? 36.191 9.527 -62.470 1.00 77.69 189 LEU A O 1
ATOM 1472 N N . ASP A 1 190 ? 36.474 11.752 -62.543 1.00 80.62 190 ASP A N 1
ATOM 1473 C CA . ASP A 1 190 ? 35.863 11.904 -63.863 1.00 80.62 190 ASP A CA 1
ATOM 1474 C C . ASP A 1 190 ? 36.740 11.297 -64.965 1.00 80.62 190 ASP A C 1
ATOM 1476 O O . ASP A 1 190 ? 36.217 10.618 -65.849 1.00 80.62 190 ASP A O 1
ATOM 1480 N N . GLY A 1 191 ? 38.069 11.417 -64.860 1.00 85.00 191 GLY A N 1
ATOM 1481 C CA . GLY A 1 191 ? 39.005 10.695 -65.727 1.00 85.00 191 GLY A CA 1
ATOM 1482 C C . GLY A 1 191 ? 38.815 9.177 -65.649 1.00 85.00 191 GLY A C 1
ATOM 1483 O O . GLY A 1 191 ? 38.614 8.524 -66.671 1.00 85.00 191 GLY A O 1
ATOM 1484 N N . LEU A 1 192 ? 38.759 8.618 -64.436 1.00 85.31 192 LEU A N 1
ATOM 1485 C CA . LEU A 1 192 ? 38.532 7.184 -64.227 1.00 85.31 192 LEU A CA 1
ATOM 1486 C C . LEU A 1 192 ? 37.156 6.717 -64.722 1.00 85.31 192 LEU A C 1
ATOM 1488 O O . LEU A 1 192 ? 37.033 5.598 -65.220 1.00 85.31 192 LEU A O 1
ATOM 1492 N N . ARG A 1 193 ? 36.114 7.552 -64.622 1.00 83.19 193 ARG A N 1
ATOM 1493 C CA . ARG A 1 193 ? 34.786 7.248 -65.183 1.00 83.19 193 ARG A CA 1
ATOM 1494 C C . ARG A 1 193 ? 34.810 7.194 -66.704 1.00 83.19 193 ARG A C 1
ATOM 1496 O O . ARG A 1 193 ? 34.223 6.279 -67.280 1.00 83.19 193 ARG A O 1
ATOM 1503 N N . ILE A 1 194 ? 35.488 8.143 -67.345 1.00 88.12 194 ILE A N 1
ATOM 1504 C CA . ILE A 1 194 ? 35.653 8.167 -68.801 1.00 88.12 194 ILE A CA 1
ATOM 1505 C C . ILE A 1 194 ? 36.460 6.943 -69.253 1.00 88.12 194 ILE A C 1
ATOM 1507 O O . ILE A 1 194 ? 36.058 6.247 -70.188 1.00 88.12 194 ILE A O 1
ATOM 1511 N N . ASP A 1 195 ? 37.537 6.603 -68.548 1.00 88.50 195 ASP A N 1
ATOM 1512 C CA . ASP A 1 195 ? 38.350 5.424 -68.847 1.00 88.50 195 ASP A CA 1
ATOM 1513 C C . ASP A 1 195 ? 37.561 4.120 -68.659 1.00 88.50 195 ASP A C 1
ATOM 1515 O O . ASP A 1 195 ? 37.610 3.233 -69.511 1.00 88.50 195 ASP A O 1
ATOM 1519 N N . ALA A 1 196 ? 36.749 4.012 -67.605 1.00 86.25 196 ALA A N 1
ATOM 1520 C CA . ALA A 1 196 ? 35.875 2.860 -67.394 1.00 86.25 196 ALA A CA 1
ATOM 1521 C C . ALA A 1 196 ? 34.783 2.752 -68.473 1.00 86.25 196 ALA A C 1
ATOM 1523 O O . ALA A 1 196 ? 34.499 1.654 -68.955 1.00 86.25 196 ALA A O 1
ATOM 1524 N N . ALA A 1 197 ? 34.189 3.873 -68.890 1.00 87.31 197 ALA A N 1
ATOM 1525 C CA . ALA A 1 197 ? 33.196 3.901 -69.961 1.00 87.31 197 ALA A CA 1
ATOM 1526 C C . ALA A 1 197 ? 33.809 3.495 -71.310 1.00 87.31 197 ALA A C 1
ATOM 1528 O O . ALA A 1 197 ? 33.238 2.678 -72.034 1.00 87.31 197 ALA A O 1
ATOM 1529 N N . THR A 1 198 ? 35.005 3.997 -71.630 1.00 90.50 198 THR A N 1
ATOM 1530 C CA . THR A 1 198 ? 35.716 3.611 -72.857 1.00 90.50 198 THR A CA 1
ATOM 1531 C C . THR A 1 198 ? 36.177 2.154 -72.818 1.00 90.50 198 THR A C 1
ATOM 1533 O O . THR A 1 198 ? 36.075 1.464 -73.833 1.00 90.50 198 THR A O 1
ATOM 1536 N N . ALA A 1 199 ? 36.616 1.642 -71.664 1.00 86.75 199 ALA A N 1
ATOM 1537 C CA . ALA A 1 199 ? 36.962 0.235 -71.483 1.00 86.75 199 ALA A CA 1
ATOM 1538 C C . ALA A 1 199 ? 35.740 -0.683 -71.643 1.00 86.75 199 ALA A C 1
ATOM 1540 O O . ALA A 1 199 ? 35.828 -1.680 -72.358 1.00 86.75 199 ALA A O 1
ATOM 1541 N N . ARG A 1 200 ? 34.586 -0.320 -71.063 1.00 87.06 200 ARG A N 1
ATOM 1542 C CA . ARG A 1 200 ? 33.319 -1.047 -71.258 1.00 87.06 200 ARG A CA 1
ATOM 1543 C C . ARG A 1 200 ? 32.889 -1.050 -72.716 1.00 87.06 200 ARG A C 1
ATOM 1545 O O . ARG A 1 200 ? 32.557 -2.105 -73.243 1.00 87.06 200 ARG A O 1
ATOM 1552 N N . GLN A 1 201 ? 32.964 0.095 -73.390 1.00 87.06 201 GLN A N 1
ATOM 1553 C CA . GLN A 1 201 ? 32.615 0.179 -74.805 1.00 87.06 201 GLN A CA 1
ATOM 1554 C C . GLN A 1 201 ? 33.545 -0.682 -75.670 1.00 87.06 201 GLN A C 1
ATOM 1556 O O . GLN A 1 201 ? 33.083 -1.387 -76.564 1.00 87.06 201 GLN A O 1
ATOM 1561 N N . ARG A 1 202 ? 34.855 -0.680 -75.388 1.00 90.25 202 ARG A N 1
ATOM 1562 C CA . ARG A 1 202 ? 35.823 -1.557 -76.068 1.00 90.25 202 ARG A CA 1
ATOM 1563 C C . ARG A 1 202 ? 35.532 -3.030 -75.812 1.00 90.25 202 ARG A C 1
ATOM 1565 O O . ARG A 1 202 ? 35.594 -3.820 -76.748 1.00 90.25 202 ARG A O 1
ATOM 1572 N N . TRP A 1 203 ? 35.207 -3.390 -74.574 1.00 87.31 203 TRP A N 1
ATOM 1573 C CA . TRP A 1 203 ? 34.841 -4.757 -74.222 1.00 87.31 203 TRP A CA 1
ATOM 1574 C C . TRP A 1 203 ? 33.568 -5.199 -74.945 1.00 87.31 203 TRP A C 1
ATOM 1576 O O . TRP A 1 203 ? 33.574 -6.268 -75.540 1.00 87.31 203 TRP A O 1
ATOM 1586 N N . ARG A 1 204 ? 32.539 -4.346 -75.011 1.00 85.94 204 ARG A N 1
ATOM 1587 C CA . ARG A 1 204 ? 31.305 -4.620 -75.760 1.00 85.94 204 ARG A CA 1
ATOM 1588 C C . ARG A 1 204 ? 31.564 -4.837 -77.250 1.00 85.94 204 ARG A C 1
ATOM 1590 O O . ARG A 1 204 ? 31.053 -5.789 -77.827 1.00 85.94 204 ARG A O 1
ATOM 1597 N N . ILE A 1 205 ? 32.399 -4.000 -77.871 1.00 87.94 205 ILE A N 1
ATOM 1598 C CA . ILE A 1 205 ? 32.794 -4.174 -79.281 1.00 87.94 205 ILE A CA 1
ATOM 1599 C C . ILE A 1 205 ? 33.572 -5.481 -79.469 1.00 87.94 205 ILE A C 1
ATOM 1601 O O . ILE A 1 205 ? 33.340 -6.215 -80.422 1.00 87.94 205 ILE A O 1
ATOM 1605 N N . MET A 1 206 ? 34.502 -5.795 -78.569 1.00 86.81 206 MET A N 1
ATOM 1606 C CA . MET A 1 206 ? 35.278 -7.029 -78.664 1.00 86.81 206 MET A CA 1
ATOM 1607 C C . MET A 1 206 ? 34.395 -8.265 -78.464 1.00 86.81 206 MET A C 1
ATOM 1609 O O . MET A 1 206 ? 34.538 -9.232 -79.208 1.00 86.81 206 MET A O 1
ATOM 1613 N N . LYS A 1 207 ? 33.447 -8.213 -77.522 1.00 86.44 207 LYS A N 1
ATOM 1614 C CA . LYS A 1 207 ? 32.469 -9.275 -77.283 1.00 86.44 207 LYS A CA 1
ATOM 1615 C C . LYS A 1 207 ? 31.579 -9.484 -78.507 1.00 86.44 207 LYS A C 1
ATOM 1617 O O . LYS A 1 207 ? 31.471 -10.612 -78.972 1.00 86.44 207 LYS A O 1
ATOM 1622 N N . SER A 1 208 ? 31.045 -8.416 -79.103 1.00 84.31 208 SER A N 1
ATOM 1623 C CA . SER A 1 208 ? 30.194 -8.526 -80.296 1.00 84.31 208 SER A CA 1
ATOM 1624 C C . SER A 1 208 ? 30.943 -9.071 -81.516 1.00 84.31 208 SER A C 1
ATOM 1626 O O . SER A 1 208 ? 30.403 -9.898 -82.250 1.00 84.31 208 SER A O 1
ATOM 1628 N N . VAL A 1 209 ? 32.206 -8.680 -81.716 1.00 88.25 209 VAL A N 1
ATOM 1629 C CA . VAL A 1 209 ? 33.050 -9.229 -82.790 1.00 88.25 209 VAL A CA 1
ATOM 1630 C C . VAL A 1 209 ? 33.323 -10.715 -82.565 1.00 88.25 209 VAL A C 1
ATOM 1632 O O . VAL A 1 209 ? 33.187 -11.505 -83.497 1.00 88.25 209 VAL A O 1
ATOM 1635 N N . VAL A 1 210 ? 33.680 -11.117 -81.344 1.00 86.62 210 VAL A N 1
ATOM 1636 C CA . VAL A 1 210 ? 33.943 -12.526 -81.018 1.00 86.62 210 VAL A CA 1
ATOM 1637 C C . VAL A 1 210 ? 32.674 -13.367 -81.163 1.00 86.62 210 VAL A C 1
ATOM 1639 O O . VAL A 1 210 ? 32.721 -14.419 -81.799 1.00 86.62 210 VAL A O 1
ATOM 1642 N N . ALA A 1 211 ? 31.530 -12.874 -80.685 1.00 84.44 211 ALA A N 1
ATOM 1643 C CA . ALA A 1 211 ? 30.238 -13.526 -80.861 1.00 84.44 211 ALA A CA 1
ATOM 1644 C C . ALA A 1 211 ? 29.883 -13.700 -82.350 1.00 84.44 211 ALA A C 1
ATOM 1646 O O . ALA A 1 211 ? 29.509 -14.795 -82.771 1.00 84.44 211 ALA A O 1
ATOM 1647 N N . ALA A 1 212 ? 30.081 -12.664 -83.174 1.00 83.62 212 ALA A N 1
ATOM 1648 C CA . ALA A 1 212 ? 29.837 -12.726 -84.616 1.00 83.62 212 ALA A CA 1
ATOM 1649 C C . ALA A 1 212 ? 30.766 -13.719 -85.336 1.00 83.62 212 ALA A C 1
ATOM 1651 O O . ALA A 1 212 ? 30.322 -14.440 -86.230 1.00 83.62 212 ALA A O 1
ATOM 1652 N N . VAL A 1 213 ? 32.042 -13.794 -84.943 1.00 86.56 213 VAL A N 1
ATOM 1653 C CA . VAL A 1 213 ? 33.000 -14.765 -85.499 1.00 86.56 213 VAL A CA 1
ATOM 1654 C C . VAL A 1 213 ? 32.603 -16.191 -85.129 1.00 86.56 213 VAL A C 1
ATOM 1656 O O . VAL A 1 213 ? 32.590 -17.061 -85.997 1.00 86.56 213 VAL A O 1
ATOM 1659 N N . ILE A 1 214 ? 32.241 -16.439 -83.869 1.00 84.81 214 ILE A N 1
ATOM 1660 C CA . ILE A 1 214 ? 31.845 -17.773 -83.405 1.00 84.81 214 ILE A CA 1
ATOM 1661 C C . ILE A 1 214 ? 30.552 -18.210 -84.103 1.00 84.81 214 ILE A C 1
ATOM 1663 O O . ILE A 1 214 ? 30.530 -19.290 -84.697 1.00 84.81 214 ILE A O 1
ATOM 1667 N N . ALA A 1 215 ? 29.528 -17.351 -84.146 1.00 83.12 215 ALA A N 1
ATOM 1668 C CA . ALA A 1 215 ? 28.269 -17.631 -84.838 1.00 83.12 215 ALA A CA 1
ATOM 1669 C C . ALA A 1 215 ? 28.448 -17.809 -86.360 1.00 83.12 215 ALA A C 1
ATOM 1671 O O . ALA A 1 215 ? 27.800 -18.665 -86.962 1.00 83.12 215 ALA A O 1
ATOM 1672 N N . GLY A 1 216 ? 29.347 -17.040 -86.986 1.00 83.12 216 GLY A N 1
ATOM 1673 C CA . GLY A 1 216 ? 29.643 -17.112 -88.421 1.00 83.12 216 GLY A CA 1
ATOM 1674 C C . GLY A 1 216 ? 30.569 -18.264 -88.833 1.00 83.12 216 GLY A C 1
ATOM 1675 O O . GLY A 1 216 ? 30.587 -18.638 -90.004 1.00 83.12 216 GLY A O 1
ATOM 1676 N N . SER A 1 217 ? 31.323 -18.849 -87.896 1.00 83.75 217 SER A N 1
ATOM 1677 C CA . SER A 1 217 ? 32.282 -19.932 -88.171 1.00 83.75 217 SER A CA 1
ATOM 1678 C C . SER A 1 217 ? 31.639 -21.302 -88.427 1.00 83.75 217 SER A C 1
ATOM 1680 O O . SER A 1 217 ? 32.319 -22.222 -88.878 1.00 83.75 217 SER A O 1
ATOM 1682 N N . GLY A 1 218 ? 30.340 -21.454 -88.146 1.00 77.81 218 GLY A N 1
ATOM 1683 C CA . GLY A 1 218 ? 29.619 -22.722 -88.302 1.00 77.81 218 GLY A CA 1
ATOM 1684 C C . GLY A 1 218 ? 29.920 -23.768 -87.219 1.00 77.81 218 GLY A C 1
ATOM 1685 O O . GLY A 1 218 ? 29.488 -24.912 -87.350 1.00 77.81 218 GLY A O 1
ATOM 1686 N N . VAL A 1 219 ? 30.644 -23.398 -86.156 1.00 82.75 219 VAL A N 1
ATOM 1687 C CA . VAL A 1 219 ? 30.841 -24.225 -84.953 1.00 82.75 219 VAL A CA 1
ATOM 1688 C C . VAL A 1 219 ? 29.526 -24.311 -84.166 1.00 82.75 219 VAL A C 1
ATOM 1690 O O . VAL A 1 219 ? 28.833 -23.310 -84.013 1.00 82.75 219 VAL A O 1
ATOM 1693 N N . ASP A 1 220 ? 29.176 -25.496 -83.651 1.00 81.12 220 ASP A N 1
ATOM 1694 C CA . ASP A 1 220 ? 27.963 -25.738 -82.845 1.00 81.12 220 ASP A CA 1
ATOM 1695 C C . ASP A 1 220 ? 28.118 -25.176 -81.415 1.00 81.12 220 ASP A C 1
ATOM 1697 O O . ASP A 1 220 ? 28.220 -25.901 -80.423 1.00 81.12 220 ASP A O 1
ATOM 1701 N N . TRP A 1 221 ? 28.187 -23.846 -81.323 1.00 83.12 221 TRP A N 1
ATOM 1702 C CA . TRP A 1 221 ? 28.391 -23.071 -80.094 1.00 83.12 221 TRP A CA 1
ATOM 1703 C C . TRP A 1 221 ? 27.245 -23.220 -79.086 1.00 83.12 221 TRP A C 1
ATOM 1705 O O . TRP A 1 221 ? 27.419 -22.935 -77.907 1.00 83.12 221 TRP A O 1
ATOM 1715 N N . ALA A 1 222 ? 26.079 -23.707 -79.519 1.00 80.94 222 ALA A N 1
ATOM 1716 C CA . ALA A 1 222 ? 24.930 -23.919 -78.650 1.00 80.94 222 ALA A CA 1
ATOM 1717 C C . ALA A 1 222 ? 25.106 -25.120 -77.709 1.00 80.94 222 ALA A C 1
ATOM 1719 O O . ALA A 1 222 ? 24.383 -25.203 -76.718 1.00 80.94 222 ALA A O 1
ATOM 1720 N N . ARG A 1 223 ? 26.024 -26.057 -77.989 1.00 81.44 223 ARG A N 1
ATOM 1721 C CA . ARG A 1 223 ? 26.262 -27.255 -77.158 1.00 81.44 223 ARG A CA 1
ATOM 1722 C C . ARG A 1 223 ? 27.425 -27.120 -76.180 1.00 81.44 223 ARG A C 1
ATOM 1724 O O . ARG A 1 223 ? 27.465 -27.878 -75.214 1.00 81.44 223 ARG A O 1
ATOM 1731 N N . ASP A 1 224 ? 28.332 -26.180 -76.419 1.00 83.81 224 ASP A N 1
ATOM 1732 C CA . ASP A 1 224 ? 29.450 -25.873 -75.529 1.00 83.81 224 ASP A CA 1
ATOM 1733 C C . ASP A 1 224 ? 29.064 -24.710 -74.612 1.00 83.81 224 ASP A C 1
ATOM 1735 O O . ASP A 1 224 ? 28.775 -23.611 -75.080 1.00 83.81 224 ASP A O 1
ATOM 1739 N N . ASP A 1 225 ? 29.044 -24.959 -73.305 1.00 79.75 225 ASP A N 1
ATOM 1740 C CA . ASP A 1 225 ? 28.634 -23.976 -72.298 1.00 79.75 225 ASP A CA 1
ATOM 1741 C C . ASP A 1 225 ? 29.543 -22.735 -72.306 1.00 79.75 225 ASP A C 1
ATOM 1743 O O . ASP A 1 225 ? 29.080 -21.619 -72.091 1.00 79.75 225 ASP A O 1
ATOM 1747 N N . THR A 1 226 ? 30.823 -22.912 -72.655 1.00 80.69 226 THR A N 1
ATOM 1748 C CA . THR A 1 226 ? 31.804 -21.817 -72.709 1.00 80.69 226 THR A CA 1
ATOM 1749 C C . THR A 1 226 ? 31.612 -20.908 -73.924 1.00 80.69 226 THR A C 1
ATOM 1751 O O . THR A 1 226 ? 31.781 -19.694 -73.829 1.00 80.69 226 THR A O 1
ATOM 1754 N N . LEU A 1 227 ? 31.224 -21.475 -75.070 1.00 80.81 227 LEU A N 1
ATOM 1755 C CA . LEU A 1 227 ? 30.924 -20.709 -76.284 1.00 80.81 227 LEU A CA 1
ATOM 1756 C C . LEU A 1 227 ? 29.535 -20.080 -76.215 1.00 80.81 227 LEU A C 1
ATOM 1758 O O . LEU A 1 227 ? 29.327 -18.990 -76.745 1.00 80.81 227 LEU A O 1
ATOM 1762 N N . ARG A 1 228 ? 28.598 -20.749 -75.540 1.00 81.19 228 ARG A N 1
ATOM 1763 C CA . ARG A 1 228 ? 27.256 -20.237 -75.292 1.00 81.19 228 ARG A CA 1
ATOM 1764 C C . ARG A 1 228 ? 27.298 -18.953 -74.461 1.00 81.19 228 ARG A C 1
ATOM 1766 O O . ARG A 1 228 ? 26.679 -17.982 -74.873 1.00 81.19 228 ARG A O 1
ATOM 1773 N N . ASP A 1 229 ? 28.062 -18.928 -73.372 1.00 82.12 229 ASP A N 1
ATOM 1774 C CA . ASP A 1 229 ? 28.241 -17.740 -72.515 1.00 82.12 229 ASP A CA 1
ATOM 1775 C C . ASP A 1 229 ? 28.939 -16.577 -73.250 1.00 82.12 229 ASP A C 1
ATOM 1777 O O . ASP A 1 229 ? 28.640 -15.400 -73.062 1.00 82.12 229 ASP A O 1
ATOM 1781 N N . LEU A 1 230 ? 29.851 -16.901 -74.169 1.00 80.88 230 LEU A N 1
ATOM 1782 C CA . LEU A 1 230 ? 30.581 -15.897 -74.942 1.00 80.88 230 LEU A CA 1
ATOM 1783 C C . LEU A 1 230 ? 29.731 -15.251 -76.053 1.00 80.88 230 LEU A C 1
ATOM 1785 O O . LEU A 1 230 ? 29.978 -14.101 -76.420 1.00 80.88 230 LEU A O 1
ATOM 1789 N N . VAL A 1 231 ? 28.760 -15.993 -76.601 1.00 80.31 231 VAL A N 1
ATOM 1790 C CA . VAL A 1 231 ? 27.855 -15.549 -77.678 1.00 80.31 231 VAL A CA 1
ATOM 1791 C C . VAL A 1 231 ? 26.570 -14.928 -77.130 1.00 80.31 231 VAL A C 1
ATOM 1793 O O . VAL A 1 231 ? 26.034 -14.012 -77.754 1.00 80.31 231 VAL A O 1
ATOM 1796 N N . LEU A 1 232 ? 26.061 -15.407 -75.993 1.00 78.94 232 LEU A N 1
ATOM 1797 C CA . LEU A 1 232 ? 24.894 -14.822 -75.346 1.00 78.94 232 LEU A CA 1
ATOM 1798 C C . LEU A 1 232 ? 25.289 -13.534 -74.612 1.00 78.94 232 LEU A C 1
ATOM 1800 O O . LEU A 1 232 ? 26.217 -13.479 -73.801 1.00 78.94 232 LEU A O 1
ATOM 1804 N N . ASP A 1 233 ? 24.570 -12.458 -74.912 1.00 71.00 233 ASP A N 1
ATOM 1805 C CA . ASP A 1 233 ? 24.629 -11.249 -74.108 1.00 71.00 233 ASP A CA 1
ATOM 1806 C C . ASP A 1 233 ? 23.716 -11.403 -72.895 1.00 71.00 233 ASP A C 1
ATOM 1808 O O . ASP A 1 233 ? 22.523 -11.134 -72.969 1.00 71.00 233 ASP A O 1
ATOM 1812 N N . ASP A 1 234 ? 24.299 -11.748 -71.746 1.00 59.88 234 ASP A N 1
ATOM 1813 C CA . ASP A 1 234 ? 23.698 -11.483 -70.433 1.00 59.88 234 ASP A CA 1
ATOM 1814 C C . ASP A 1 234 ? 23.794 -9.976 -70.096 1.00 59.88 234 ASP A C 1
ATOM 1816 O O . ASP A 1 234 ? 24.168 -9.568 -68.998 1.00 59.88 234 ASP A O 1
ATOM 1820 N N . GLU A 1 235 ? 23.474 -9.106 -71.058 1.00 55.25 235 GLU A N 1
ATOM 1821 C CA . GLU A 1 235 ? 23.038 -7.744 -70.763 1.00 55.25 235 GLU A CA 1
ATOM 1822 C C . GLU A 1 235 ? 21.512 -7.813 -70.574 1.00 55.25 235 GLU A C 1
ATOM 1824 O O . GLU A 1 235 ? 20.733 -7.399 -71.426 1.00 55.25 235 GLU A O 1
ATOM 1829 N N . ASN A 1 236 ? 21.065 -8.362 -69.436 1.00 41.69 236 ASN A N 1
ATOM 1830 C CA . ASN A 1 236 ? 19.778 -7.941 -68.888 1.00 41.69 236 ASN A CA 1
ATOM 1831 C C . ASN A 1 236 ? 19.939 -6.459 -68.531 1.00 41.69 236 ASN A C 1
ATOM 1833 O O . ASN A 1 236 ? 20.488 -6.123 -67.479 1.00 41.69 236 ASN A O 1
ATOM 1837 N N . GLU A 1 237 ? 19.509 -5.597 -69.450 1.00 44.44 237 GLU A N 1
ATOM 1838 C CA . GLU A 1 237 ? 19.203 -4.189 -69.220 1.00 44.44 237 GLU A CA 1
ATOM 1839 C C . GLU A 1 237 ? 18.241 -4.090 -68.027 1.00 44.44 237 GLU A C 1
ATOM 1841 O O . GLU A 1 237 ? 17.024 -4.205 -68.153 1.00 44.44 237 GLU A O 1
ATOM 1846 N N . ALA A 1 238 ? 18.807 -3.932 -66.834 1.00 38.38 238 ALA A N 1
ATOM 1847 C CA . ALA A 1 238 ? 18.144 -3.257 -65.738 1.00 38.38 238 ALA A CA 1
ATOM 1848 C C . ALA A 1 238 ? 18.395 -1.757 -65.934 1.00 38.38 238 ALA A C 1
ATOM 1850 O O . ALA A 1 238 ? 19.355 -1.211 -65.385 1.00 38.38 238 ALA A O 1
ATOM 1851 N N . ASP A 1 239 ? 17.564 -1.145 -66.776 1.00 39.91 239 ASP A N 1
ATOM 1852 C CA . ASP A 1 239 ? 17.174 0.255 -66.588 1.00 39.91 239 ASP A CA 1
ATOM 1853 C C . ASP A 1 239 ? 16.165 0.349 -65.430 1.00 39.91 239 ASP A C 1
ATOM 1855 O O . ASP A 1 239 ? 15.255 -0.515 -65.351 1.00 39.91 239 ASP A O 1
#

Solvent-accessible surface area (backbone atoms only — not comparable to full-atom values): 13355 Å² total; per-residue (Å²): 121,68,72,65,55,54,51,53,48,50,54,67,66,60,65,58,87,77,78,55,78,76,71,50,77,66,55,52,51,52,50,52,52,49,52,51,51,50,50,52,53,50,52,50,52,50,52,54,49,64,63,48,62,76,73,66,79,65,94,65,54,73,72,56,46,54,54,49,50,59,48,51,51,49,53,50,51,52,52,50,51,52,49,53,48,52,51,50,52,51,50,48,51,68,51,47,52,50,50,52,29,24,74,70,35,70,87,78,30,53,75,70,31,51,64,43,34,68,56,49,55,49,50,53,54,50,49,54,50,48,53,52,52,50,51,53,50,54,52,50,51,51,51,53,51,49,51,51,52,50,48,51,54,50,51,51,50,50,51,53,51,52,53,52,49,51,56,49,50,51,52,54,49,52,52,51,52,51,58,58,67,35,70,67,52,44,53,48,51,52,50,52,49,51,51,49,51,54,51,49,52,50,48,51,52,52,42,53,52,51,24,50,50,49,67,69,66,74,57,74,39,87,79,38,71,72,48,34,61,55,53,51,77,88,69,78,80,80,124

pLDDT: mean 82.3, std 13.66, range [38.38, 97.88]

Organism: NCBI:txid112416